Protein AF-A0A559NS79-F1 (afdb_monomer)

Solvent-accessible surface area (backbone atoms only — not comparable to full-atom values): 18766 Å² total; per-residue (Å²): 142,82,84,81,79,81,80,73,68,62,67,61,55,53,51,52,50,50,51,51,54,50,52,55,50,49,52,53,51,52,54,52,61,68,59,50,46,48,33,36,53,72,51,56,28,37,70,90,69,47,75,60,54,81,81,40,84,66,56,35,49,54,42,34,44,34,32,52,97,55,30,32,19,45,18,70,45,93,85,41,75,44,56,77,35,55,37,51,79,55,96,71,29,42,32,50,66,91,46,46,23,49,58,49,75,57,91,77,28,45,36,40,30,44,75,96,55,64,47,32,40,33,21,24,41,56,67,59,46,33,62,82,59,65,45,71,77,80,51,69,50,77,56,94,94,44,68,38,29,52,57,39,91,71,53,60,60,45,65,66,57,102,48,52,68,70,57,42,51,53,69,68,32,83,59,35,69,67,50,44,77,35,88,41,48,37,32,33,34,30,34,39,30,44,84,38,46,72,42,75,73,43,66,84,36,62,71,45,76,68,56,46,51,43,49,52,49,51,58,58,74,42,29,91,30,46,44,38,86,76,71,47,31,31,41,47,76,49,77,46,79,28,74,57,87,79,63,60,66,72,44,67,53,50,41,52,24,51,51,24,43,53,54,13,51,55,28,45,75,72,67,38,31,68,62,15,39,60,26,36,53,56,14,58,79,44,59,57,89,90,38,69,67,48,54,59,50,47,46,59,48,26,47,54,38,16,40,25,25,49,77,70,71,37,48,68,61,13,41,55,32,34,55,73,80,37,45,76,84,34,50,72,32,15,51,56,42,72,74,68,54,119

Foldseek 3Di:
DDDDDPPDPPPVVVVVVVVVVVVVVVVQVVVLVVLAAKKKFPAKAFLVRHHDALLPPRLQFTWMWHDDPQWIAIDRDLLASHDIFGWGQDPCWIDTHPWIWNWDDDPQWIWTDTPPDRMITTIHGLVVVCVVLVQPDWDWDDDPHFIEIECGSLQHKYFADNDRPLVLLCVQQPCNVVLLQPAAKWKWKWKQALVLATHDTGTPGDSDPVSSVSSVVSVRVRSVRIDRPPSGTYMDMDIDGSDDPPPQVPDVLSVLLVVLLVQLVVCLVVVVLVSSLVSLVSSVVSQDPVDVVSVVSLQVSLSSNLSSCVVVVNLVSSLVSLVPNHDCRRSSRNSSCVVRVD

Nearest PDB structures (foldseek):
  6sly-assembly1_A  TM=5.933E-01  e=2.007E-01  Helicobacter pylori
  5dbk-assembly1_B  TM=6.137E-01  e=9.964E-01  Bacillus thuringiensis Bt407
  6t46-assembly2_G  TM=5.563E-01  e=8.489E-01  Bacillus subtilis subsp. natto

pLDDT: mean 86.67, std 13.53, range [35.94, 98.69]

Sequence (342 aa):
MTKYSIALNSTNLNQKLFIVIFLVSISNLYCKNSLEGKWFCHKVIYQDGKDLEVNHPLFASFLSYEFTSGKAYISINYEEKGVSSKYTVLNSELHIGIRKFSFSFDNKFLVLKEHGDELSYYFLRKSDFLIENNLYQETYFIKENDTIFHRSFSLNPEFYYETSFSNYLRKSIYSYSKTSAQRHQLKGSFVLTRNNEILDIMVEQGINKSFDKSFRKVVQDSEKYWKNSTGKNILIVQKFNFFEQGKYFIKKENWDFYHHVKKADDYYKTLDFISAIDFYEQALDTAISENEFTHIMLRDMSRNLGISYLATGKIEKACESFRIVGDEHDFNFRNFLLKFCK

Structure (mmCIF, N/CA/C/O backbone):
data_AF-A0A559NS79-F1
#
_entry.id   AF-A0A559NS79-F1
#
loop_
_atom_site.group_PDB
_atom_site.id
_atom_site.type_symbol
_atom_site.label_atom_id
_atom_site.label_alt_id
_atom_site.label_comp_id
_atom_site.label_asym_id
_atom_site.label_entity_id
_atom_site.label_seq_id
_atom_site.pdbx_PDB_ins_code
_atom_site.Cartn_x
_atom_site.Cartn_y
_atom_site.Cartn_z
_atom_site.occupancy
_atom_site.B_iso_or_equiv
_atom_site.auth_seq_id
_atom_site.auth_comp_id
_atom_site.auth_asym_id
_atom_site.auth_atom_id
_atom_site.pdbx_PDB_model_num
ATOM 1 N N . MET A 1 1 ? -81.468 6.588 -13.300 1.00 39.53 1 MET A N 1
ATOM 2 C CA . MET A 1 1 ? -80.129 7.209 -13.225 1.00 39.53 1 MET A CA 1
ATOM 3 C C . MET A 1 1 ? -79.540 6.796 -11.881 1.00 39.53 1 MET A C 1
ATOM 5 O O . MET A 1 1 ? -79.854 7.408 -10.871 1.00 39.53 1 MET A O 1
ATOM 9 N N . THR A 1 2 ? -78.820 5.674 -11.839 1.00 35.94 2 THR A N 1
ATOM 10 C CA . THR A 1 2 ? -78.431 5.006 -10.583 1.00 35.94 2 THR A CA 1
ATOM 11 C C . THR A 1 2 ? -76.908 5.011 -10.492 1.00 35.94 2 THR A C 1
ATOM 13 O O . THR A 1 2 ? -76.242 4.358 -11.291 1.00 35.94 2 THR A O 1
ATOM 16 N N . LYS A 1 3 ? -76.351 5.802 -9.567 1.00 39.19 3 LYS A N 1
ATOM 17 C CA . LYS A 1 3 ? -74.914 5.825 -9.264 1.00 39.19 3 LYS A CA 1
ATOM 18 C C . LYS A 1 3 ? -74.606 4.708 -8.266 1.00 39.19 3 LYS A C 1
ATOM 20 O O . LYS A 1 3 ? -75.015 4.797 -7.115 1.00 39.19 3 LYS A O 1
ATOM 25 N N . TYR A 1 4 ? -73.856 3.698 -8.695 1.00 38.69 4 TYR A N 1
ATOM 26 C CA . TYR A 1 4 ? -73.140 2.803 -7.788 1.00 38.69 4 TYR A CA 1
ATOM 27 C C . TYR A 1 4 ? -71.777 3.428 -7.480 1.00 38.69 4 TYR A C 1
ATOM 29 O O . TYR A 1 4 ? -70.909 3.487 -8.349 1.00 38.69 4 TYR A O 1
ATOM 37 N N . SER A 1 5 ? -71.584 3.926 -6.256 1.00 41.66 5 SER A N 1
ATOM 38 C CA . SER A 1 5 ? -70.250 4.251 -5.750 1.00 41.66 5 SER A CA 1
ATOM 39 C C . SER A 1 5 ? -69.623 2.978 -5.190 1.00 41.66 5 SER A C 1
ATOM 41 O O . SER A 1 5 ? -70.056 2.465 -4.159 1.00 41.66 5 SER A O 1
ATOM 43 N N . ILE A 1 6 ? -68.603 2.469 -5.874 1.00 44.78 6 ILE A N 1
ATOM 44 C CA . ILE A 1 6 ? -67.751 1.401 -5.359 1.00 44.78 6 ILE A CA 1
ATOM 45 C C . ILE A 1 6 ? -66.860 2.029 -4.285 1.00 44.78 6 ILE A C 1
ATOM 47 O O . ILE A 1 6 ? -65.942 2.789 -4.591 1.00 44.78 6 ILE A O 1
ATOM 51 N N . ALA A 1 7 ? -67.147 1.732 -3.020 1.00 44.66 7 ALA A N 1
ATOM 52 C CA . ALA A 1 7 ? -66.223 1.994 -1.928 1.00 44.66 7 ALA A CA 1
ATOM 53 C C . ALA A 1 7 ? -65.042 1.021 -2.069 1.00 44.66 7 ALA A C 1
ATOM 55 O O . ALA A 1 7 ? -65.118 -0.144 -1.685 1.00 44.66 7 ALA A O 1
ATOM 56 N N . LEU A 1 8 ? -63.955 1.486 -2.685 1.00 45.50 8 LEU A N 1
ATOM 57 C CA . LEU A 1 8 ? -62.676 0.786 -2.661 1.00 45.50 8 LEU A CA 1
ATOM 58 C C . LEU A 1 8 ? -62.172 0.760 -1.213 1.00 45.50 8 LEU A C 1
ATOM 60 O O . LEU A 1 8 ? -61.937 1.809 -0.615 1.00 45.50 8 LEU A O 1
ATOM 64 N N . ASN A 1 9 ? -62.019 -0.447 -0.662 1.00 50.41 9 ASN A N 1
ATOM 65 C CA . ASN A 1 9 ? -61.436 -0.719 0.654 1.00 50.41 9 ASN A CA 1
ATOM 66 C C . ASN A 1 9 ? -60.018 -0.121 0.758 1.00 50.41 9 ASN A C 1
ATOM 68 O O . ASN A 1 9 ? -59.022 -0.773 0.437 1.00 50.41 9 ASN A O 1
ATOM 72 N N . SER A 1 10 ? -59.926 1.124 1.227 1.00 52.53 10 SER A N 1
ATOM 73 C CA . SER A 1 10 ? -58.680 1.884 1.400 1.00 52.53 10 SER A CA 1
ATOM 74 C C . SER A 1 10 ? -57.708 1.241 2.400 1.00 52.53 10 SER A C 1
ATOM 76 O O . SER A 1 10 ? -56.498 1.449 2.325 1.00 52.53 10 SER A O 1
ATOM 78 N N . THR A 1 11 ? -58.209 0.393 3.298 1.00 54.66 11 THR A N 1
ATOM 79 C CA . THR A 1 11 ? -57.431 -0.331 4.312 1.00 54.66 11 THR A CA 1
ATOM 80 C C . THR A 1 11 ? -56.491 -1.384 3.719 1.00 54.66 11 THR A C 1
ATOM 82 O O . THR A 1 11 ? -55.356 -1.509 4.174 1.00 54.66 11 THR A O 1
ATOM 85 N N . ASN A 1 12 ? -56.906 -2.096 2.666 1.00 58.16 12 ASN A N 1
ATOM 86 C CA . ASN A 1 12 ? -56.108 -3.168 2.055 1.00 58.16 12 ASN A CA 1
ATOM 87 C C . ASN A 1 12 ? -54.954 -2.604 1.198 1.00 58.16 12 ASN A C 1
ATOM 89 O O . ASN A 1 12 ? -53.851 -3.149 1.182 1.00 58.16 12 ASN A O 1
ATOM 93 N N . LEU A 1 13 ? -55.181 -1.461 0.537 1.00 54.03 13 LEU A N 1
ATOM 94 C CA . LEU A 1 13 ? -54.154 -0.761 -0.241 1.00 54.03 13 LEU A CA 1
ATOM 95 C C . LEU A 1 13 ? -53.071 -0.160 0.669 1.00 54.03 13 LEU A C 1
ATOM 97 O O . LEU A 1 13 ? -51.886 -0.314 0.388 1.00 54.03 13 LEU A O 1
ATOM 101 N N . ASN A 1 14 ? -53.470 0.441 1.796 1.00 64.94 14 ASN A N 1
ATOM 102 C CA . ASN A 1 14 ? -52.538 0.990 2.783 1.00 64.94 14 ASN A CA 1
ATOM 103 C C . ASN A 1 14 ? -51.705 -0.104 3.470 1.00 64.94 14 ASN A C 1
ATOM 105 O O . ASN A 1 14 ? -50.509 0.084 3.663 1.00 64.94 14 ASN A O 1
ATOM 109 N N . GLN A 1 15 ? -52.291 -1.270 3.771 1.00 65.31 15 GLN A N 1
ATOM 110 C CA . GLN A 1 15 ? -51.548 -2.419 4.307 1.00 65.31 15 GLN A CA 1
ATOM 111 C C . GLN A 1 15 ? -50.545 -2.989 3.296 1.00 65.31 15 GLN A C 1
ATOM 113 O O . GLN A 1 15 ? -49.390 -3.217 3.648 1.00 65.31 15 GLN A O 1
ATOM 118 N N . LYS A 1 16 ? -50.943 -3.168 2.028 1.00 69.06 16 LYS A N 1
ATOM 119 C CA . LYS A 1 16 ? -50.030 -3.620 0.964 1.00 69.06 16 LYS A CA 1
ATOM 120 C C . LYS A 1 16 ? -48.893 -2.627 0.723 1.00 69.06 16 LYS A C 1
ATOM 122 O O . LYS A 1 16 ? -47.747 -3.048 0.602 1.00 69.06 16 LYS A O 1
ATOM 127 N N . LEU A 1 17 ? -49.185 -1.326 0.710 1.00 70.69 17 LEU A N 1
ATOM 128 C CA . LEU A 1 17 ? -48.175 -0.276 0.567 1.00 70.69 17 LEU A CA 1
ATOM 129 C C . LEU A 1 17 ? -47.193 -0.274 1.748 1.00 70.69 17 LEU A C 1
ATOM 131 O O . LEU A 1 17 ? -45.987 -0.180 1.539 1.00 70.69 17 LEU A O 1
ATOM 135 N N . PHE A 1 18 ? -47.689 -0.450 2.974 1.00 72.50 18 PHE A N 1
ATOM 136 C CA . PHE A 1 18 ? -46.849 -0.541 4.167 1.00 72.50 18 PHE A CA 1
ATOM 137 C C . PHE A 1 18 ? -45.936 -1.774 4.139 1.00 72.50 18 PHE A C 1
ATOM 139 O O . PHE A 1 18 ? -44.756 -1.665 4.455 1.00 72.50 18 PHE A O 1
ATOM 146 N N . ILE A 1 19 ? -46.447 -2.928 3.691 1.00 72.88 19 ILE A N 1
ATOM 147 C CA . ILE A 1 19 ? -45.651 -4.153 3.510 1.00 72.88 19 ILE A CA 1
ATOM 148 C C . ILE A 1 19 ? -44.554 -3.939 2.459 1.00 72.88 19 ILE A C 1
ATOM 150 O O . ILE A 1 19 ? -43.413 -4.326 2.691 1.00 72.88 19 ILE A O 1
ATOM 154 N N . VAL A 1 20 ? -44.856 -3.284 1.334 1.00 70.38 20 VAL A N 1
ATOM 155 C CA . VAL A 1 20 ? -43.855 -2.981 0.295 1.00 70.38 20 VAL A CA 1
ATOM 156 C C . VAL A 1 20 ? -42.781 -2.029 0.823 1.00 70.38 20 VAL A C 1
ATOM 158 O O . VAL A 1 20 ? -41.596 -2.308 0.660 1.00 70.38 20 VAL A O 1
ATOM 161 N N . ILE A 1 21 ? -43.166 -0.948 1.509 1.00 70.75 21 ILE A N 1
ATOM 162 C CA . ILE A 1 21 ? -42.214 -0.006 2.119 1.00 70.75 21 ILE A CA 1
ATOM 163 C C . ILE A 1 21 ? -41.338 -0.721 3.157 1.00 70.75 21 ILE A C 1
ATOM 165 O O . ILE A 1 21 ? -40.120 -0.530 3.179 1.00 70.75 21 ILE A O 1
ATOM 169 N N . PHE A 1 22 ? -41.930 -1.583 3.985 1.00 70.94 22 PHE A N 1
ATOM 170 C CA . PHE A 1 22 ? -41.217 -2.365 4.992 1.00 70.94 22 PHE A CA 1
ATOM 171 C C . PHE A 1 22 ? -40.225 -3.358 4.364 1.00 70.94 22 PHE A C 1
ATOM 173 O O . PHE A 1 22 ? -39.066 -3.400 4.772 1.00 70.94 22 PHE A O 1
ATOM 180 N N . LEU A 1 23 ? -40.626 -4.089 3.317 1.00 69.38 23 LEU A N 1
ATOM 181 C CA . LEU A 1 23 ? -39.752 -5.019 2.592 1.00 69.38 23 LEU A CA 1
ATOM 182 C C . LEU A 1 23 ? -38.587 -4.300 1.894 1.00 69.38 23 LEU A C 1
ATOM 184 O O . LEU A 1 23 ? -37.450 -4.759 1.987 1.00 69.38 23 LEU A O 1
ATOM 188 N N . VAL A 1 24 ? -38.840 -3.145 1.267 1.00 63.62 24 VAL A N 1
ATOM 189 C CA . VAL A 1 24 ? -37.793 -2.290 0.675 1.00 63.62 24 VAL A CA 1
ATOM 190 C C . VAL A 1 24 ? -36.852 -1.724 1.747 1.00 63.62 24 VAL A C 1
ATOM 192 O O . VAL A 1 24 ? -35.654 -1.569 1.513 1.00 63.62 24 VAL A O 1
ATOM 195 N N . SER A 1 25 ? -37.356 -1.432 2.947 1.00 59.25 25 SER A N 1
ATOM 196 C CA . SER A 1 25 ? -36.515 -0.955 4.054 1.00 59.25 25 SER A CA 1
ATOM 197 C C . SER A 1 25 ? -35.600 -2.064 4.583 1.00 59.25 25 SER A C 1
ATOM 199 O O . SER A 1 25 ? -34.417 -1.823 4.829 1.00 59.25 25 SER A O 1
ATOM 201 N N . ILE A 1 26 ? -36.117 -3.292 4.706 1.00 61.53 26 ILE A N 1
ATOM 202 C CA . ILE A 1 26 ? -35.340 -4.455 5.153 1.00 61.53 26 ILE A CA 1
ATOM 203 C C . ILE A 1 26 ? -34.272 -4.833 4.127 1.00 61.53 26 ILE A C 1
ATOM 205 O O . ILE A 1 26 ? -33.137 -5.104 4.516 1.00 61.53 26 ILE A O 1
ATOM 209 N N . SER A 1 27 ? -34.595 -4.831 2.830 1.00 61.22 27 SER A N 1
ATOM 210 C CA . SER A 1 27 ? -33.627 -5.193 1.788 1.00 61.22 27 SER A CA 1
ATOM 211 C C . SER A 1 27 ? -32.457 -4.208 1.731 1.00 61.22 27 SER A C 1
ATOM 213 O O . SER A 1 27 ? -31.303 -4.630 1.656 1.00 61.22 27 SER A O 1
ATOM 215 N N . ASN A 1 28 ? -32.731 -2.906 1.861 1.00 59.88 28 ASN A N 1
ATOM 216 C CA . ASN A 1 28 ? -31.691 -1.880 1.937 1.00 59.88 28 ASN A CA 1
ATOM 217 C C . ASN A 1 28 ? -30.826 -2.026 3.198 1.00 59.88 28 ASN A C 1
ATOM 219 O O . ASN A 1 28 ? -29.604 -1.893 3.121 1.00 59.88 28 ASN A O 1
ATOM 223 N N . LEU A 1 29 ? -31.434 -2.337 4.349 1.00 58.84 29 LEU A N 1
ATOM 224 C CA . LEU A 1 29 ? -30.697 -2.558 5.594 1.00 58.84 29 LEU A CA 1
ATOM 225 C C . LEU A 1 29 ? -29.809 -3.808 5.514 1.00 58.84 29 LEU A C 1
ATOM 227 O O . LEU A 1 29 ? -28.644 -3.756 5.897 1.00 58.84 29 LEU A O 1
ATOM 231 N N . TYR A 1 30 ? -30.328 -4.910 4.968 1.00 64.81 30 TYR A N 1
ATOM 232 C CA . TYR A 1 30 ? -29.573 -6.145 4.759 1.00 64.81 30 TYR A CA 1
ATOM 233 C C . TYR A 1 30 ? -28.390 -5.932 3.809 1.00 64.81 30 TYR A C 1
ATOM 235 O O . TYR A 1 30 ? -27.264 -6.326 4.109 1.00 64.81 30 TYR A O 1
ATOM 243 N N . CYS A 1 31 ? -28.623 -5.242 2.692 1.00 60.38 31 CYS A N 1
ATOM 244 C CA . CYS A 1 31 ? -27.587 -4.946 1.714 1.00 60.38 31 CYS A CA 1
ATOM 245 C C . CYS A 1 31 ? -26.482 -4.053 2.305 1.00 60.38 31 CYS A C 1
ATOM 247 O O . CYS A 1 31 ? -25.296 -4.357 2.176 1.00 60.38 31 CYS A O 1
ATOM 249 N N . LYS A 1 32 ? -26.854 -3.015 3.063 1.00 63.25 32 LYS A N 1
ATOM 250 C CA . LYS A 1 32 ? -25.886 -2.186 3.789 1.00 63.25 32 LYS A CA 1
ATOM 251 C C . LYS A 1 32 ? -25.085 -3.005 4.804 1.00 63.25 32 LYS A C 1
ATOM 253 O O . LYS A 1 32 ? -23.862 -2.936 4.799 1.00 63.25 32 LYS A O 1
ATOM 258 N N . ASN A 1 33 ? -25.751 -3.836 5.606 1.00 71.88 33 ASN A N 1
ATOM 259 C CA . ASN A 1 33 ? -25.090 -4.698 6.588 1.00 71.88 33 ASN A CA 1
ATOM 260 C C . ASN A 1 33 ? -24.129 -5.706 5.937 1.00 71.88 33 ASN A C 1
ATOM 262 O O . ASN A 1 33 ? -23.110 -6.045 6.529 1.00 71.88 33 ASN A O 1
ATOM 266 N N . SER A 1 34 ? -24.415 -6.160 4.713 1.00 83.31 34 SER A N 1
ATOM 267 C CA . SER A 1 34 ? -23.530 -7.078 3.987 1.00 83.31 34 SER A CA 1
ATOM 268 C C . SER A 1 34 ? -22.218 -6.423 3.531 1.00 83.31 34 SER A C 1
ATOM 270 O O . SER A 1 34 ? -21.181 -7.087 3.539 1.00 83.31 34 SER A O 1
ATOM 272 N N . LEU A 1 35 ? -22.237 -5.123 3.207 1.00 91.06 35 LEU A N 1
ATOM 273 C CA . LEU A 1 35 ? -21.052 -4.348 2.820 1.00 91.06 35 LEU A CA 1
ATOM 274 C C . LEU A 1 35 ? -20.180 -3.941 4.010 1.00 91.06 35 LEU A C 1
ATOM 276 O O . LEU A 1 35 ? -18.987 -3.717 3.823 1.00 91.06 35 LEU A O 1
ATOM 280 N N . GLU A 1 36 ? -20.740 -3.835 5.215 1.00 92.50 36 GLU A N 1
ATOM 281 C CA . GLU A 1 36 ? -20.001 -3.384 6.399 1.00 92.50 36 GLU A CA 1
ATOM 282 C C . GLU A 1 36 ? -18.737 -4.231 6.658 1.00 92.50 36 GLU A C 1
ATOM 284 O O . GLU A 1 36 ? -18.701 -5.461 6.487 1.00 92.50 36 GLU A O 1
ATOM 289 N N . GLY A 1 37 ? -17.679 -3.539 7.082 1.00 92.81 37 GLY A N 1
ATOM 290 C CA . GLY A 1 37 ? -16.361 -4.109 7.340 1.00 92.81 37 GLY A CA 1
ATOM 291 C C . GLY A 1 37 ? -15.314 -3.763 6.280 1.00 92.81 37 GLY A C 1
ATOM 292 O O . GLY A 1 37 ? -15.512 -2.903 5.420 1.00 92.81 37 GLY A O 1
ATOM 293 N N . LYS A 1 38 ? -14.153 -4.421 6.393 1.00 93.31 38 LYS A N 1
ATOM 294 C CA . LYS A 1 38 ? -12.959 -4.143 5.587 1.00 93.31 38 LYS A CA 1
ATOM 295 C C . LYS A 1 38 ? -12.752 -5.183 4.489 1.00 93.31 38 LYS A C 1
ATOM 297 O O . LYS A 1 38 ? -12.709 -6.386 4.762 1.00 93.31 38 LYS A O 1
ATOM 302 N N . TRP A 1 39 ? -12.563 -4.677 3.279 1.00 96.06 39 TRP A N 1
ATOM 303 C CA . TRP A 1 39 ? -12.457 -5.396 2.020 1.00 96.06 39 TRP A CA 1
ATOM 304 C C . TRP A 1 39 ? -11.140 -5.053 1.333 1.00 96.06 39 TRP A C 1
ATOM 306 O O . TRP A 1 39 ? -10.813 -3.879 1.161 1.00 96.06 39 TRP A O 1
ATOM 316 N N . PHE A 1 40 ? -10.389 -6.067 0.923 1.00 94.94 40 PHE A N 1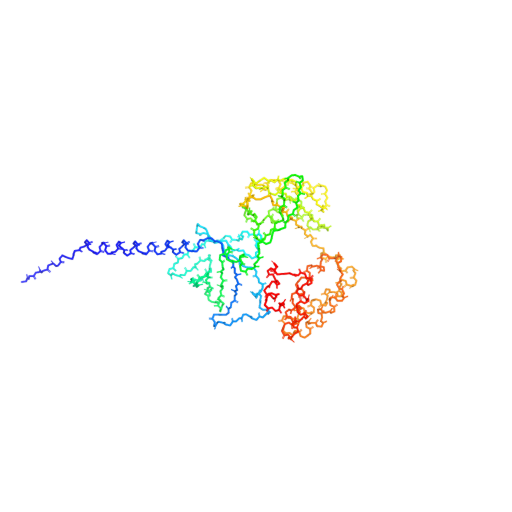
ATOM 317 C CA . PHE A 1 40 ? -9.093 -5.928 0.265 1.00 94.94 40 PHE A CA 1
ATOM 318 C C . PHE A 1 40 ? -9.183 -6.444 -1.160 1.00 94.94 40 PHE A C 1
ATOM 320 O O . PHE A 1 40 ? -9.703 -7.537 -1.391 1.00 94.94 40 PHE A O 1
ATOM 327 N N . CYS A 1 41 ? -8.701 -5.644 -2.109 1.00 95.31 41 CYS A N 1
ATOM 328 C CA . CYS A 1 41 ? -8.690 -6.006 -3.514 1.00 95.31 41 CYS A CA 1
ATOM 329 C C . CYS A 1 41 ? -7.789 -7.227 -3.691 1.00 95.31 41 CYS A C 1
ATOM 331 O O . CYS A 1 41 ? -6.595 -7.182 -3.409 1.00 95.31 41 CYS A O 1
ATOM 333 N N . HIS A 1 42 ? -8.393 -8.326 -4.118 1.00 93.06 42 HIS A N 1
ATOM 334 C CA . HIS A 1 42 ? -7.718 -9.583 -4.389 1.00 93.06 42 HIS A CA 1
ATOM 335 C C . HIS A 1 42 ? -7.207 -9.633 -5.824 1.00 93.06 42 HIS A C 1
ATOM 337 O O . HIS A 1 42 ? -6.070 -10.030 -6.058 1.00 93.06 42 HIS A O 1
ATOM 343 N N . LYS A 1 43 ? -8.035 -9.202 -6.780 1.00 92.12 43 LYS A N 1
ATOM 344 C CA . LYS A 1 43 ? -7.659 -9.107 -8.190 1.00 92.12 43 LYS A CA 1
ATOM 345 C C . LYS A 1 43 ? -8.521 -8.097 -8.935 1.00 92.12 43 LYS A C 1
ATOM 347 O O . LYS A 1 43 ? -9.652 -7.813 -8.534 1.00 92.12 43 LYS A O 1
ATOM 352 N N . VAL A 1 44 ? -7.990 -7.630 -10.055 1.00 95.25 44 VAL A N 1
ATOM 353 C CA . VAL A 1 44 ? -8.688 -6.805 -11.038 1.00 95.25 44 VAL A CA 1
ATOM 354 C C . VAL A 1 44 ? -8.603 -7.524 -12.380 1.00 95.25 44 VAL A C 1
ATOM 356 O O . VAL A 1 44 ? -7.548 -8.058 -12.717 1.00 95.25 44 VAL A O 1
ATOM 359 N N . ILE A 1 45 ? -9.716 -7.585 -13.104 1.00 95.69 45 ILE A N 1
ATOM 360 C CA . ILE A 1 45 ? -9.812 -8.186 -14.443 1.00 95.69 45 ILE A CA 1
ATOM 361 C C . ILE A 1 45 ? -10.685 -7.303 -15.333 1.00 95.69 45 ILE A C 1
ATOM 363 O O . ILE A 1 45 ? -11.472 -6.501 -14.821 1.00 95.69 45 ILE A O 1
ATOM 367 N N . TYR A 1 46 ? -10.604 -7.484 -16.645 1.00 96.44 46 TYR A N 1
ATOM 368 C CA . TYR A 1 46 ? -11.559 -6.894 -17.574 1.00 96.44 46 TYR A CA 1
ATOM 369 C C . TYR A 1 46 ? -12.955 -7.503 -17.386 1.00 96.44 46 TYR A C 1
ATOM 371 O O . TYR A 1 46 ? -13.120 -8.657 -16.982 1.00 96.44 46 TYR A O 1
ATOM 379 N N . GLN A 1 47 ? -13.995 -6.720 -17.668 1.00 93.62 47 GLN A N 1
ATOM 380 C CA . GLN A 1 47 ? -15.395 -7.137 -17.552 1.00 93.62 47 GLN A CA 1
ATOM 381 C C . GLN A 1 47 ? -15.774 -8.256 -18.531 1.00 93.62 47 GLN A C 1
ATOM 383 O O . GLN A 1 47 ? -16.740 -8.973 -18.268 1.00 93.62 47 GLN A O 1
ATOM 388 N N . ASP A 1 48 ? -15.006 -8.438 -19.607 1.00 93.25 48 ASP A N 1
ATOM 389 C CA . ASP A 1 48 ? -15.124 -9.576 -20.525 1.00 93.25 48 ASP A CA 1
ATOM 390 C C . ASP A 1 48 ? -14.501 -10.875 -19.970 1.00 93.25 48 ASP A C 1
ATOM 392 O O . ASP A 1 48 ? -14.594 -11.928 -20.598 1.00 93.25 48 ASP A O 1
ATOM 396 N N . GLY A 1 49 ? -13.898 -10.813 -18.779 1.00 92.75 49 GLY A N 1
ATOM 397 C CA . GLY A 1 49 ? -13.280 -11.937 -18.087 1.00 92.75 49 GLY A CA 1
ATOM 398 C C . GLY A 1 49 ? -11.786 -12.108 -18.357 1.00 92.75 49 GLY A C 1
ATOM 399 O O . GLY A 1 49 ? -11.189 -13.014 -17.773 1.00 92.75 49 GLY A O 1
ATOM 400 N N . LYS A 1 50 ? -11.163 -11.272 -19.200 1.00 95.56 50 LYS A N 1
ATOM 401 C CA . LYS A 1 50 ? -9.717 -11.340 -19.445 1.00 95.56 50 LYS A CA 1
ATOM 402 C C . LYS A 1 50 ? -8.917 -10.819 -18.253 1.00 95.56 50 LYS A C 1
ATOM 404 O O . LYS A 1 50 ? -9.274 -9.823 -17.623 1.00 95.56 50 LYS A O 1
ATOM 409 N N . ASP A 1 51 ? -7.801 -11.483 -17.974 1.00 94.19 51 ASP A N 1
ATOM 410 C CA . ASP A 1 51 ? -6.799 -10.988 -17.032 1.00 94.19 51 ASP A CA 1
ATOM 411 C C . ASP A 1 51 ? -6.186 -9.673 -17.537 1.00 94.19 51 ASP A C 1
ATOM 413 O O . ASP A 1 51 ? -6.062 -9.458 -18.742 1.00 94.19 51 ASP A O 1
ATOM 417 N N . LEU A 1 52 ? -5.755 -8.826 -16.600 1.00 94.62 52 LEU A N 1
ATOM 418 C CA . LEU A 1 52 ? -4.926 -7.665 -16.915 1.00 94.62 52 LEU A CA 1
ATOM 419 C C . LEU A 1 52 ? -3.575 -8.089 -17.496 1.00 94.62 52 LEU A C 1
ATOM 421 O O . LEU A 1 52 ? -2.984 -9.092 -17.072 1.00 94.62 52 LEU A O 1
ATOM 425 N N . GLU A 1 53 ? -3.040 -7.268 -18.394 1.00 94.19 53 GLU A N 1
ATOM 426 C CA . GLU A 1 53 ? -1.660 -7.386 -18.840 1.00 94.19 53 GLU A CA 1
ATOM 427 C C . GLU A 1 53 ? -0.697 -7.196 -17.659 1.00 94.19 53 GLU A C 1
ATOM 429 O O . GLU A 1 53 ? -0.958 -6.445 -16.716 1.00 94.19 53 GLU A O 1
ATOM 434 N N . VAL A 1 54 ? 0.461 -7.861 -17.709 1.00 93.50 54 VAL A N 1
ATOM 435 C CA . VAL A 1 54 ? 1.460 -7.826 -16.622 1.00 93.50 54 VAL A CA 1
ATOM 436 C C . VAL A 1 54 ? 2.009 -6.423 -16.348 1.00 93.50 54 VAL A C 1
ATOM 438 O O . VAL A 1 54 ? 2.422 -6.125 -15.233 1.00 93.50 54 VAL A O 1
ATOM 441 N N . ASN A 1 55 ? 1.997 -5.545 -17.346 1.00 93.25 55 ASN A N 1
ATOM 442 C CA . ASN A 1 55 ? 2.427 -4.155 -17.233 1.00 93.25 55 ASN A CA 1
ATOM 443 C C . ASN A 1 55 ? 1.287 -3.196 -16.850 1.00 93.25 55 ASN A C 1
ATOM 445 O O . ASN A 1 55 ? 1.530 -1.994 -16.721 1.00 93.25 55 ASN A O 1
ATOM 449 N N . HIS A 1 56 ? 0.060 -3.693 -16.661 1.00 93.81 56 HIS A N 1
ATOM 450 C CA . HIS A 1 56 ? -1.060 -2.863 -16.242 1.00 93.81 56 HIS A CA 1
ATOM 451 C C . HIS A 1 56 ? -0.820 -2.331 -14.811 1.00 93.81 56 HIS A C 1
ATOM 453 O O . HIS A 1 56 ? -0.513 -3.120 -13.912 1.00 93.81 56 HIS A O 1
ATOM 459 N N . PRO A 1 57 ? -1.014 -1.026 -14.525 1.00 89.62 57 PRO A N 1
ATOM 460 C CA . PRO A 1 57 ? -0.717 -0.442 -13.206 1.00 89.62 57 PRO A CA 1
ATOM 461 C C . PRO A 1 57 ? -1.479 -1.067 -12.027 1.00 89.62 57 PRO A C 1
ATOM 463 O O . PRO A 1 57 ? -1.056 -0.960 -10.879 1.00 89.62 57 PRO A O 1
ATOM 466 N N . LEU A 1 58 ? -2.618 -1.708 -12.302 1.00 92.00 58 LEU A N 1
ATOM 467 C CA . LEU A 1 58 ? -3.443 -2.398 -11.302 1.00 92.00 58 LEU A CA 1
ATOM 468 C C . LEU A 1 58 ? -3.124 -3.893 -11.143 1.00 92.00 58 LEU A C 1
ATOM 470 O O . LEU A 1 58 ? -3.768 -4.557 -10.336 1.00 92.00 58 LEU A O 1
ATOM 474 N N . PHE A 1 59 ? -2.152 -4.434 -11.887 1.00 93.19 59 PHE A N 1
ATOM 475 C CA . PHE A 1 59 ? -1.797 -5.852 -11.802 1.00 93.19 59 PHE A CA 1
ATOM 476 C C . PHE A 1 59 ? -1.259 -6.226 -10.409 1.00 93.19 59 PHE A C 1
ATOM 478 O O . PHE A 1 59 ? -1.631 -7.257 -9.846 1.00 93.19 59 PHE A O 1
ATOM 485 N N . ALA A 1 60 ? -0.411 -5.370 -9.834 1.00 90.06 60 ALA A N 1
ATOM 486 C CA . ALA A 1 60 ? 0.182 -5.534 -8.508 1.00 90.06 60 ALA A CA 1
ATOM 487 C C . ALA A 1 60 ? 0.096 -4.212 -7.732 1.00 90.06 60 ALA A C 1
ATOM 489 O O . ALA A 1 60 ? 1.075 -3.480 -7.599 1.00 90.06 60 ALA A O 1
ATOM 490 N N . SER A 1 61 ? -1.110 -3.877 -7.272 1.00 88.56 61 SER A N 1
ATOM 491 C CA . SER A 1 61 ? -1.353 -2.701 -6.440 1.00 88.56 61 SER A CA 1
ATOM 492 C C . SER A 1 61 ? -2.232 -3.043 -5.243 1.00 88.56 61 SER A C 1
ATOM 494 O O . SER A 1 61 ? -3.042 -3.973 -5.265 1.00 88.56 61 SER A O 1
ATOM 496 N N . PHE A 1 62 ? -2.061 -2.281 -4.165 1.00 91.88 62 PHE A N 1
ATOM 497 C CA . PHE A 1 62 ? -2.918 -2.387 -2.998 1.00 91.88 62 PHE A CA 1
ATOM 498 C C . PHE A 1 62 ? -4.121 -1.450 -3.132 1.00 91.88 62 PHE A C 1
ATOM 500 O O . PHE A 1 62 ? -3.970 -0.251 -3.362 1.00 91.88 62 PHE A O 1
ATOM 507 N N . LEU A 1 63 ? -5.318 -1.986 -2.906 1.00 94.44 63 LEU A N 1
ATOM 508 C CA . LEU A 1 63 ? -6.544 -1.209 -2.764 1.00 94.44 63 LEU A CA 1
ATOM 509 C C . LEU A 1 63 ? -7.425 -1.858 -1.701 1.00 94.44 63 LEU A C 1
ATOM 511 O O . LEU A 1 63 ? -7.618 -3.074 -1.691 1.00 94.44 63 LEU A O 1
ATOM 515 N N . SER A 1 64 ? -8.000 -1.051 -0.818 1.00 95.38 64 SER A N 1
ATOM 516 C CA . SER A 1 64 ? -8.985 -1.521 0.153 1.00 95.38 64 SER A CA 1
ATOM 517 C C . SER A 1 64 ? -10.105 -0.516 0.372 1.00 95.38 64 SER A C 1
ATOM 519 O O . SER A 1 64 ? -9.909 0.696 0.240 1.00 95.38 64 SER A O 1
ATOM 521 N N . TYR A 1 65 ? -11.264 -1.053 0.741 1.00 95.94 65 TYR A N 1
ATOM 522 C CA . TYR A 1 65 ? -12.416 -0.306 1.218 1.00 95.94 65 TYR A CA 1
ATOM 523 C C . TYR A 1 65 ? -12.773 -0.758 2.632 1.00 95.94 65 TYR A C 1
ATOM 525 O O . TYR A 1 65 ? -12.861 -1.952 2.904 1.00 95.94 65 TYR A O 1
ATOM 533 N N . GLU A 1 66 ? -13.032 0.182 3.531 1.00 94.50 66 GLU A N 1
ATOM 534 C CA . GLU A 1 66 ? -13.680 -0.090 4.815 1.00 94.50 66 GLU A CA 1
ATOM 535 C C . GLU A 1 66 ? -15.010 0.654 4.863 1.00 94.50 66 GLU A C 1
ATOM 537 O O . GLU A 1 66 ? -15.037 1.886 4.890 1.00 94.50 66 GLU A O 1
ATOM 542 N N . PHE A 1 67 ? -16.117 -0.086 4.849 1.00 94.62 67 PHE A N 1
ATOM 543 C CA . PHE A 1 67 ? -17.455 0.481 4.965 1.00 94.62 67 PHE A CA 1
ATOM 544 C C . PHE A 1 67 ? -17.875 0.461 6.429 1.00 94.62 67 PHE A C 1
ATOM 546 O O . PHE A 1 67 ? -17.963 -0.605 7.039 1.00 94.62 67 PHE A O 1
ATOM 553 N N . THR A 1 68 ? -18.124 1.642 6.990 1.00 91.44 68 THR A N 1
ATOM 554 C CA . THR A 1 68 ? -18.688 1.776 8.330 1.00 91.44 68 THR A CA 1
ATOM 555 C C . THR A 1 68 ? -19.585 2.994 8.467 1.00 91.44 68 THR A C 1
ATOM 557 O O . THR A 1 68 ? -19.213 4.114 8.108 1.00 91.44 68 THR A O 1
ATOM 560 N N . SER A 1 69 ? -20.785 2.796 9.013 1.00 88.06 69 SER A N 1
ATOM 561 C CA . SER A 1 69 ? -21.689 3.888 9.415 1.00 88.06 69 SER A CA 1
ATOM 562 C C . SER A 1 69 ? -21.992 4.896 8.288 1.00 88.06 69 SER A C 1
ATOM 564 O O . SER A 1 69 ? -22.076 6.102 8.517 1.00 88.06 69 SER A O 1
ATOM 566 N N . GLY A 1 70 ? -22.144 4.419 7.045 1.00 88.50 70 GLY A N 1
ATOM 567 C CA . GLY A 1 70 ? -22.381 5.279 5.869 1.00 88.50 70 GLY A CA 1
ATOM 568 C C . GLY A 1 70 ? -21.143 6.022 5.339 1.00 88.50 70 GLY A C 1
ATOM 569 O O . GLY A 1 70 ? -21.268 6.893 4.476 1.00 88.50 70 GLY A O 1
ATOM 570 N N . LYS A 1 71 ? -19.944 5.694 5.835 1.00 92.88 71 LYS A N 1
ATOM 571 C CA . LYS A 1 71 ? -18.656 6.147 5.296 1.00 92.88 71 LYS A CA 1
ATOM 572 C C . LYS A 1 71 ? -17.867 4.977 4.718 1.00 92.88 71 LYS A C 1
ATOM 574 O O . LYS A 1 71 ? -17.866 3.890 5.282 1.00 92.88 71 LYS A O 1
ATOM 579 N N . ALA A 1 72 ? -17.229 5.214 3.581 1.00 94.94 72 ALA A N 1
ATOM 580 C CA . ALA A 1 72 ? -16.280 4.309 2.959 1.00 94.94 72 ALA A CA 1
ATOM 581 C C . ALA A 1 72 ? -14.892 4.932 3.101 1.00 94.94 72 ALA A C 1
ATOM 583 O O . ALA A 1 72 ? -14.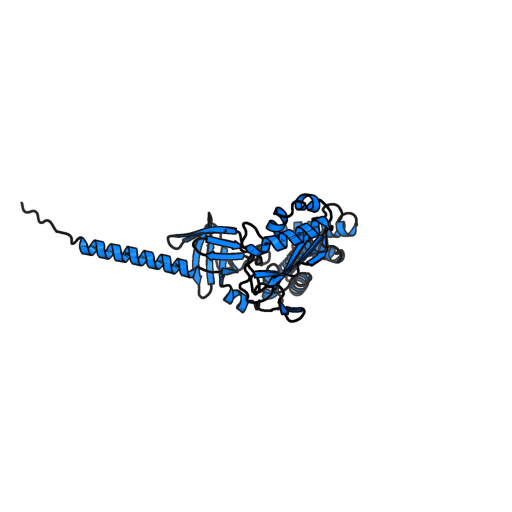683 6.069 2.677 1.00 94.94 72 ALA A O 1
ATOM 584 N N . TYR A 1 73 ? -13.960 4.213 3.711 1.00 93.00 73 TYR A N 1
ATOM 585 C CA . TYR A 1 73 ? -12.559 4.608 3.778 1.00 93.00 73 TYR A CA 1
ATOM 586 C C . TYR A 1 73 ? -11.794 3.881 2.679 1.00 93.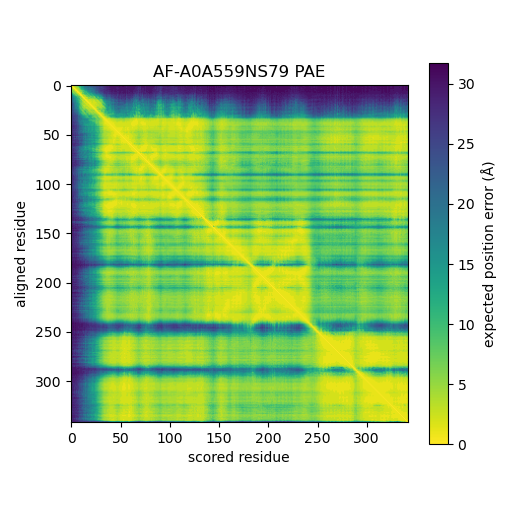00 73 TYR A C 1
ATOM 588 O O . TYR A 1 73 ? -11.844 2.656 2.603 1.00 93.00 73 TYR A O 1
ATOM 596 N N . ILE A 1 74 ? -11.131 4.641 1.811 1.00 93.69 74 ILE A N 1
ATOM 597 C CA . ILE A 1 74 ? -10.453 4.137 0.614 1.00 93.69 74 ILE A CA 1
ATOM 598 C C . ILE A 1 74 ? -8.956 4.244 0.844 1.00 93.69 74 ILE A C 1
ATOM 600 O O . ILE A 1 74 ? -8.447 5.355 1.015 1.00 93.69 74 ILE A O 1
ATOM 604 N N . SER A 1 75 ? -8.248 3.117 0.849 1.00 91.00 75 SER A N 1
ATOM 605 C CA . SER A 1 75 ? -6.805 3.114 1.083 1.00 91.00 75 SER A CA 1
ATOM 606 C C . SER A 1 75 ? -6.034 2.416 -0.026 1.00 91.00 75 SER A C 1
ATOM 608 O O . SER A 1 75 ? -6.364 1.291 -0.400 1.00 91.00 75 SER A O 1
ATOM 610 N N . ILE A 1 76 ? -4.976 3.084 -0.488 1.00 90.62 76 ILE A N 1
ATOM 611 C CA . ILE A 1 76 ? -3.948 2.559 -1.401 1.00 90.62 76 ILE A CA 1
ATOM 612 C C . ILE A 1 76 ? -2.651 2.188 -0.663 1.00 90.62 76 ILE A C 1
ATOM 614 O O . ILE A 1 76 ? -1.669 1.787 -1.277 1.00 90.62 76 ILE A O 1
ATOM 618 N N . ASN A 1 77 ? -2.656 2.296 0.667 1.00 84.88 77 ASN A N 1
ATOM 619 C CA . ASN A 1 77 ? -1.565 1.885 1.539 1.00 84.88 77 ASN A CA 1
ATOM 620 C C . ASN A 1 77 ? -2.145 1.093 2.718 1.00 84.88 77 ASN A C 1
ATOM 622 O O . ASN A 1 77 ? -2.940 1.622 3.495 1.00 84.88 77 ASN A O 1
ATOM 626 N N . TYR A 1 78 ? -1.757 -0.171 2.884 1.00 83.50 78 TYR A N 1
ATOM 627 C CA . TYR A 1 78 ? -2.338 -1.027 3.924 1.00 83.50 78 TYR A CA 1
ATOM 628 C C . TYR A 1 78 ? -2.111 -0.506 5.350 1.00 83.50 78 TYR A C 1
ATOM 630 O O . TYR A 1 78 ? -2.864 -0.855 6.264 1.00 83.50 78 TYR A O 1
ATOM 638 N N . GLU A 1 79 ? -1.085 0.327 5.537 1.00 78.56 79 GLU A N 1
ATOM 639 C CA . GLU A 1 79 ? -0.735 0.943 6.814 1.00 78.56 79 GLU A CA 1
ATOM 640 C C . GLU A 1 79 ? -1.659 2.091 7.213 1.00 78.56 79 GLU A C 1
ATOM 642 O O . GLU A 1 79 ? -1.636 2.534 8.363 1.00 78.56 79 GLU A O 1
ATOM 647 N N . GLU A 1 80 ? -2.469 2.572 6.277 1.00 79.88 80 GLU A N 1
ATOM 648 C CA . GLU A 1 80 ? -3.329 3.729 6.447 1.00 79.88 80 GLU A CA 1
ATOM 649 C C . GLU A 1 80 ? -4.799 3.318 6.438 1.00 79.88 80 GLU A C 1
ATOM 651 O O . GLU A 1 80 ? -5.226 2.425 5.701 1.00 79.88 80 GLU A O 1
ATOM 656 N N . LYS A 1 81 ? -5.608 4.021 7.241 1.00 79.19 81 LYS A N 1
ATOM 657 C CA . LYS A 1 81 ? -7.066 3.855 7.225 1.00 79.19 81 LYS A CA 1
ATOM 658 C C . LYS A 1 81 ? -7.670 4.247 5.873 1.00 79.19 81 LYS A C 1
ATOM 660 O O . LYS A 1 81 ? -8.665 3.664 5.458 1.00 79.19 81 LYS A O 1
ATOM 665 N N . GLY A 1 82 ? -7.048 5.202 5.185 1.00 85.31 82 GLY A N 1
ATOM 666 C CA . GLY A 1 82 ? -7.505 5.711 3.901 1.00 85.31 82 GLY A CA 1
ATOM 667 C C . GLY A 1 82 ? -8.375 6.962 4.007 1.00 85.31 82 GLY A C 1
ATOM 668 O O . GLY A 1 82 ? -8.724 7.433 5.093 1.00 85.31 82 GLY A O 1
ATOM 669 N N . VAL A 1 83 ? -8.717 7.515 2.847 1.00 87.12 83 VAL A N 1
ATOM 670 C CA . VAL A 1 83 ? -9.524 8.732 2.718 1.00 87.12 83 VAL A CA 1
ATOM 671 C C . VAL A 1 83 ? -10.996 8.385 2.900 1.00 87.12 83 VAL A C 1
ATOM 673 O O . VAL A 1 83 ? -11.511 7.481 2.245 1.00 87.12 83 VAL A O 1
ATOM 676 N N . SER A 1 84 ? -11.689 9.111 3.779 1.00 90.69 84 SER A N 1
ATOM 677 C CA . SER A 1 84 ? -13.120 8.901 4.001 1.00 90.69 84 SER A CA 1
ATOM 678 C C . SER A 1 84 ? -13.964 9.580 2.926 1.00 90.69 84 SER A C 1
ATOM 680 O O . SER A 1 84 ? -13.814 10.777 2.686 1.00 90.69 84 SER A O 1
ATOM 682 N N . SER A 1 85 ? -14.932 8.854 2.383 1.00 93.50 85 SER A N 1
ATOM 683 C CA . SER A 1 85 ? -15.999 9.377 1.535 1.00 93.50 85 SER A CA 1
ATOM 684 C C . SER A 1 85 ? -17.357 8.914 2.058 1.00 93.50 85 SER A C 1
ATOM 686 O O . SER A 1 85 ? -17.462 7.874 2.709 1.00 93.50 85 SER A O 1
ATOM 688 N N . LYS A 1 86 ? -18.420 9.678 1.799 1.00 94.38 86 LYS A N 1
ATOM 689 C CA . LYS A 1 86 ? -19.783 9.195 2.069 1.00 94.38 86 LYS A CA 1
ATOM 690 C C . LYS A 1 86 ? -20.111 8.086 1.075 1.00 94.38 86 LYS A C 1
ATOM 692 O O . LYS A 1 86 ? -19.785 8.227 -0.105 1.00 94.38 86 LYS A O 1
ATOM 697 N N . TYR A 1 87 ? -20.780 7.033 1.541 1.00 94.69 87 TYR A N 1
ATOM 698 C CA . TYR A 1 87 ? -21.353 6.035 0.646 1.00 94.69 87 TYR A CA 1
ATOM 699 C C . TYR A 1 87 ? -22.849 5.847 0.867 1.00 94.69 87 TYR A C 1
ATOM 701 O O . TYR A 1 87 ? -23.354 5.963 1.987 1.00 94.69 87 TYR A O 1
ATOM 709 N N . THR A 1 88 ? -23.549 5.533 -0.216 1.00 92.56 88 THR A N 1
ATOM 710 C CA . THR A 1 88 ? -24.964 5.159 -0.205 1.00 92.56 88 THR A CA 1
ATOM 711 C C . THR A 1 88 ? -25.192 4.008 -1.166 1.00 92.56 88 THR A C 1
ATOM 713 O O . THR A 1 88 ? -24.534 3.922 -2.199 1.00 92.56 88 THR A O 1
ATOM 716 N N . VAL A 1 89 ? -26.155 3.152 -0.840 1.00 90.69 89 VAL A N 1
ATOM 717 C CA . VAL A 1 89 ? -26.661 2.126 -1.752 1.00 90.69 89 VAL A CA 1
ATOM 718 C C . VAL A 1 89 ? -28.034 2.581 -2.230 1.00 90.69 89 VAL A C 1
ATOM 720 O O . VAL A 1 89 ? -28.913 2.827 -1.403 1.00 90.69 89 VAL A O 1
ATOM 723 N N . LEU A 1 90 ? -28.198 2.745 -3.540 1.00 84.94 90 LEU A N 1
ATOM 724 C CA . LEU A 1 90 ? -29.444 3.169 -4.180 1.00 84.94 90 LEU A CA 1
ATOM 725 C C . LEU A 1 90 ? -29.682 2.278 -5.396 1.00 84.94 90 LEU A C 1
ATOM 727 O O . LEU A 1 90 ? -28.819 2.190 -6.256 1.00 84.94 90 LEU A O 1
ATOM 731 N N . ASN A 1 91 ? -30.842 1.625 -5.487 1.00 80.19 91 ASN A N 1
ATOM 732 C CA . ASN A 1 91 ? -31.210 0.794 -6.645 1.00 80.19 91 ASN A CA 1
ATOM 733 C C . ASN A 1 91 ? -30.140 -0.248 -7.041 1.00 80.19 91 ASN A C 1
ATOM 735 O O . ASN A 1 91 ? -29.874 -0.440 -8.223 1.00 80.19 91 ASN A O 1
ATOM 739 N N . SER A 1 92 ? -29.515 -0.904 -6.055 1.00 80.06 92 SER A N 1
ATOM 740 C CA . SER A 1 92 ? -28.405 -1.857 -6.262 1.00 80.06 92 SER A CA 1
ATOM 741 C C . SER A 1 92 ? -27.121 -1.250 -6.854 1.00 80.06 92 SER A C 1
ATOM 743 O O . SER A 1 92 ? -26.216 -1.982 -7.245 1.00 80.06 92 SER A O 1
ATOM 745 N N . GLU A 1 93 ? -27.006 0.077 -6.867 1.00 92.31 93 GLU A N 1
ATOM 746 C CA . GLU A 1 93 ? -25.787 0.817 -7.184 1.00 92.31 93 GLU A CA 1
ATOM 747 C C . GLU A 1 93 ? -25.145 1.309 -5.881 1.00 92.31 93 GLU A C 1
ATOM 749 O O . GLU A 1 93 ? -25.810 1.832 -4.978 1.00 92.31 93 GLU A O 1
ATOM 754 N N . LEU A 1 94 ? -23.834 1.122 -5.766 1.00 94.75 94 LEU A N 1
ATOM 755 C CA . LEU A 1 94 ? -23.021 1.660 -4.689 1.00 94.75 94 LEU A CA 1
ATOM 756 C C . LEU A 1 94 ? -22.430 2.990 -5.150 1.00 94.75 94 LEU A C 1
ATOM 758 O O . LEU A 1 94 ? -21.655 3.053 -6.100 1.00 94.75 94 LEU A O 1
ATOM 762 N N . HIS A 1 95 ? -22.765 4.058 -4.439 1.00 95.00 95 HIS A N 1
ATOM 763 C CA . HIS A 1 95 ? -22.210 5.385 -4.664 1.00 95.00 95 HIS A CA 1
ATOM 764 C C . HIS A 1 95 ? -21.167 5.668 -3.593 1.00 95.00 95 HIS A C 1
ATOM 766 O O . HIS A 1 95 ? -21.482 5.576 -2.409 1.00 95.00 95 HIS A O 1
ATOM 772 N N . ILE A 1 96 ? -19.950 6.043 -3.988 1.00 94.75 96 ILE A N 1
ATOM 773 C CA . ILE A 1 96 ? -18.877 6.456 -3.075 1.00 94.75 96 ILE A CA 1
ATOM 774 C C . ILE A 1 96 ? -18.366 7.823 -3.530 1.00 94.75 96 ILE A C 1
ATOM 776 O O . ILE A 1 96 ? -17.576 7.938 -4.468 1.00 94.75 96 ILE A O 1
ATOM 780 N N . GLY A 1 97 ? -18.811 8.889 -2.865 1.00 90.81 97 GLY A N 1
ATOM 781 C CA . GLY A 1 97 ? -18.591 10.254 -3.350 1.00 90.81 97 GLY A CA 1
ATOM 782 C C . GLY A 1 97 ? -19.177 10.441 -4.754 1.00 90.81 97 GLY A C 1
ATOM 783 O O . GLY A 1 97 ? -20.381 10.298 -4.940 1.00 90.81 97 GLY A O 1
ATOM 784 N N . ILE A 1 98 ? -18.323 10.754 -5.732 1.00 89.88 98 ILE A N 1
ATOM 785 C CA . ILE A 1 98 ? -18.718 10.917 -7.143 1.00 89.88 98 ILE A CA 1
ATOM 786 C C . ILE A 1 98 ? -18.696 9.607 -7.946 1.00 89.88 98 ILE A C 1
ATOM 788 O O . ILE A 1 98 ? -19.208 9.575 -9.062 1.00 89.88 98 ILE A O 1
ATOM 792 N N . ARG A 1 99 ? -18.093 8.543 -7.400 1.00 92.94 99 ARG A N 1
ATOM 793 C CA . ARG A 1 99 ? -17.920 7.260 -8.090 1.00 92.94 99 ARG A CA 1
ATOM 794 C C . ARG A 1 99 ? -19.170 6.407 -7.931 1.00 92.94 99 ARG A C 1
ATOM 796 O O . ARG A 1 99 ? -19.784 6.392 -6.860 1.00 92.94 99 ARG A O 1
ATOM 803 N N . LYS A 1 100 ? -19.520 5.699 -8.998 1.00 95.19 100 LYS A N 1
ATOM 804 C CA . LYS A 1 100 ? -20.716 4.862 -9.098 1.00 95.19 100 LYS A CA 1
ATOM 805 C C . LYS A 1 100 ? -20.312 3.456 -9.481 1.00 95.19 100 LYS A C 1
ATOM 807 O O . LYS A 1 100 ? -19.558 3.280 -10.437 1.00 95.19 100 LYS A O 1
ATOM 812 N N . PHE A 1 101 ? -20.824 2.477 -8.750 1.00 95.56 101 PHE A N 1
ATOM 813 C CA . PHE A 1 101 ? -20.497 1.079 -8.960 1.00 95.56 101 PHE A CA 1
ATOM 814 C C . PHE A 1 101 ? -21.752 0.231 -9.030 1.00 95.56 101 PHE A C 1
ATOM 816 O O . PHE A 1 101 ? -22.572 0.245 -8.112 1.00 95.56 101 PHE A O 1
ATOM 823 N N . SER A 1 102 ? -21.816 -0.622 -10.041 1.00 94.62 102 SER A N 1
ATOM 824 C CA . SER A 1 102 ? -22.579 -1.854 -9.903 1.00 94.62 102 SER A CA 1
ATOM 825 C C . SER A 1 102 ? -21.821 -2.769 -8.940 1.00 94.62 102 SER A C 1
ATOM 827 O O . SER A 1 102 ? -20.597 -2.896 -9.047 1.00 94.62 102 SER A O 1
ATOM 829 N N . PHE A 1 103 ? -22.519 -3.399 -7.994 1.00 94.06 103 PHE A N 1
ATOM 830 C CA . PHE A 1 103 ? -21.893 -4.348 -7.075 1.00 94.06 103 PHE A CA 1
ATOM 831 C C . PHE A 1 103 ? -22.704 -5.627 -6.911 1.00 94.06 103 PHE A C 1
ATOM 833 O O . PHE A 1 103 ? -23.927 -5.641 -7.034 1.00 94.06 103 PHE A O 1
ATOM 840 N N . SER A 1 104 ? -22.000 -6.711 -6.613 1.00 93.25 104 SER A N 1
ATOM 841 C CA . SER A 1 104 ? -22.590 -8.015 -6.333 1.00 93.25 104 SER A CA 1
ATOM 842 C C . SER A 1 104 ? -21.715 -8.799 -5.366 1.00 93.25 104 SER A C 1
ATOM 844 O O . SER A 1 104 ? -20.524 -8.522 -5.228 1.00 93.25 104 SER A O 1
ATOM 846 N N . PHE A 1 105 ? -22.298 -9.811 -4.733 1.00 92.44 105 PHE A N 1
ATOM 847 C CA . PHE A 1 105 ? -21.542 -10.811 -3.991 1.00 92.44 105 PHE A CA 1
ATOM 848 C C . PHE A 1 105 ? -21.478 -12.093 -4.816 1.00 92.44 105 PHE A C 1
ATOM 850 O O . PHE A 1 105 ? -22.517 -12.649 -5.168 1.00 92.44 105 PHE A O 1
ATOM 857 N N . ASP A 1 106 ? -20.265 -12.532 -5.135 1.00 91.00 106 ASP A N 1
ATOM 858 C CA . ASP A 1 106 ? -19.994 -13.806 -5.797 1.00 91.00 106 ASP A CA 1
ATOM 859 C C . ASP A 1 106 ? -19.192 -14.681 -4.832 1.00 91.00 106 ASP A C 1
ATOM 861 O O . ASP A 1 106 ? -18.002 -14.456 -4.595 1.00 91.00 106 ASP A O 1
ATOM 865 N N . ASN A 1 107 ? -19.866 -15.660 -4.226 1.00 90.56 107 ASN A N 1
ATOM 866 C CA . ASN A 1 107 ? -19.321 -16.470 -3.142 1.00 90.56 107 ASN A CA 1
ATOM 867 C C . ASN A 1 107 ? -18.781 -15.588 -1.995 1.00 90.56 107 ASN A C 1
ATOM 869 O O . ASN A 1 107 ? -19.546 -14.903 -1.318 1.00 90.56 107 ASN A O 1
ATOM 873 N N . LYS A 1 108 ? -17.462 -15.600 -1.778 1.00 93.75 108 LYS A N 1
ATOM 874 C CA . LYS A 1 108 ? -16.752 -14.796 -0.767 1.00 93.75 108 LYS A CA 1
ATOM 875 C C . LYS A 1 108 ? -16.325 -13.411 -1.268 1.00 93.75 108 LYS A C 1
ATOM 877 O O . LYS A 1 108 ? -15.830 -12.605 -0.482 1.00 93.75 108 LYS A O 1
ATOM 882 N N . PHE A 1 109 ? -16.483 -13.135 -2.562 1.00 96.31 109 PHE A N 1
ATOM 883 C CA . PHE A 1 109 ? -16.040 -11.887 -3.165 1.00 96.31 109 PHE A CA 1
ATOM 884 C C . PHE A 1 109 ? -17.134 -10.825 -3.137 1.00 96.31 109 PHE A C 1
ATOM 886 O O . PHE A 1 109 ? -18.267 -11.071 -3.546 1.00 96.31 109 PHE A O 1
ATOM 893 N N . LEU A 1 110 ? -16.759 -9.610 -2.744 1.00 96.81 110 LEU A N 1
ATOM 894 C CA . LEU A 1 110 ? -17.454 -8.400 -3.167 1.00 96.81 110 LEU A CA 1
ATOM 895 C C . LEU A 1 110 ? -16.897 -8.003 -4.535 1.00 96.81 110 LEU A C 1
ATOM 897 O O . LEU A 1 110 ? -15.702 -7.744 -4.664 1.00 96.81 110 LEU A O 1
ATOM 901 N N . VAL A 1 111 ? -17.754 -7.949 -5.546 1.00 96.75 111 VAL A N 1
ATOM 902 C CA . VAL A 1 111 ? -17.383 -7.543 -6.903 1.00 96.75 111 VAL A CA 1
ATOM 903 C C . VAL A 1 111 ? -17.885 -6.128 -7.141 1.00 96.75 111 VAL A C 1
ATOM 905 O O . VAL A 1 111 ? -19.081 -5.881 -7.001 1.00 96.75 111 VAL A O 1
ATOM 908 N N . LEU A 1 112 ? -16.987 -5.207 -7.497 1.00 96.44 112 LEU A N 1
ATOM 909 C CA . LEU A 1 112 ? -17.320 -3.830 -7.868 1.00 96.44 112 LEU A CA 1
ATOM 910 C C . LEU A 1 112 ? -16.991 -3.590 -9.343 1.00 96.44 112 LEU A C 1
ATOM 912 O O . LEU A 1 112 ? -15.898 -3.928 -9.796 1.00 96.44 112 LEU A O 1
ATOM 916 N N . LYS A 1 113 ? -17.917 -2.971 -10.075 1.00 95.88 113 LYS A N 1
ATOM 917 C CA . LYS A 1 113 ? -17.739 -2.544 -11.470 1.00 95.88 113 LYS A CA 1
ATOM 918 C C . LYS A 1 113 ? -18.049 -1.060 -11.569 1.00 95.88 113 LYS A C 1
ATOM 920 O O . LYS A 1 113 ? -19.193 -0.661 -11.345 1.00 95.88 113 LYS A O 1
ATOM 925 N N . GLU A 1 114 ? -17.033 -0.245 -11.830 1.00 93.69 114 GLU A N 1
ATOM 926 C CA . GLU A 1 114 ? -17.208 1.205 -11.925 1.00 93.69 114 GLU A CA 1
ATOM 927 C C . GLU A 1 114 ? -17.885 1.591 -13.241 1.00 93.69 114 GLU A C 1
ATOM 929 O O . GLU A 1 114 ? -17.586 1.048 -14.302 1.00 93.69 114 GLU A O 1
ATOM 934 N N . HIS A 1 115 ? -18.821 2.535 -13.176 1.00 91.81 115 HIS A N 1
ATOM 935 C CA . HIS A 1 115 ? -19.503 3.026 -14.366 1.00 91.81 115 HIS A CA 1
ATOM 936 C C . HIS A 1 115 ? -18.538 3.856 -15.219 1.00 91.81 115 HIS A C 1
ATOM 938 O O . HIS A 1 115 ? -17.979 4.841 -14.741 1.00 91.81 115 HIS A O 1
ATOM 944 N N . GLY A 1 116 ? -18.402 3.490 -16.495 1.00 90.50 116 GLY A N 1
ATOM 945 C CA . GLY A 1 116 ? -17.463 4.131 -17.422 1.00 90.50 116 GLY A CA 1
ATOM 946 C C . GLY A 1 116 ? -16.053 3.533 -17.401 1.00 90.50 116 GLY A C 1
ATOM 947 O O . GLY A 1 116 ? -15.186 4.054 -18.093 1.00 90.50 116 GLY A O 1
ATOM 948 N N . ASP A 1 117 ? -15.840 2.456 -16.642 1.00 91.44 117 ASP A N 1
ATOM 949 C CA . ASP A 1 117 ? -14.623 1.644 -16.657 1.00 91.44 117 ASP A CA 1
ATOM 950 C C . ASP A 1 117 ? -14.941 0.251 -17.235 1.00 91.44 117 ASP A C 1
ATOM 952 O O . ASP A 1 117 ? -16.072 -0.238 -17.143 1.00 91.44 117 ASP A O 1
ATOM 956 N N . GLU A 1 118 ? -13.942 -0.402 -17.820 1.00 94.75 118 GLU A N 1
ATOM 957 C CA . GLU A 1 118 ? -14.029 -1.765 -18.362 1.00 94.75 118 GLU A CA 1
ATOM 958 C C . GLU A 1 118 ? -13.557 -2.816 -17.350 1.00 94.75 118 GLU A C 1
ATOM 960 O O . GLU A 1 118 ? -13.514 -4.007 -17.654 1.00 94.75 118 GLU A O 1
ATOM 965 N N . LEU A 1 119 ? -13.219 -2.398 -16.128 1.00 96.06 119 LEU A N 1
ATOM 966 C CA . LEU A 1 119 ? -12.654 -3.261 -15.099 1.00 96.06 119 LEU A CA 1
ATOM 967 C C . LEU A 1 119 ? -13.696 -3.775 -14.099 1.00 96.06 119 LEU A C 1
ATOM 969 O O . LEU A 1 119 ? -14.713 -3.142 -13.803 1.00 96.06 119 LEU A O 1
ATOM 973 N N . SER A 1 120 ? -13.417 -4.963 -13.568 1.00 96.12 120 SER A N 1
ATOM 974 C CA . SER A 1 120 ? -14.098 -5.585 -12.436 1.00 96.12 120 SER A CA 1
ATOM 975 C C . SER A 1 120 ? -13.099 -5.824 -11.312 1.00 96.12 120 SER A C 1
ATOM 977 O O . SER A 1 120 ? -12.077 -6.487 -11.498 1.00 96.12 120 SER A O 1
ATOM 979 N N . TYR A 1 121 ? -13.430 -5.332 -10.126 1.00 96.88 121 TYR A N 1
ATOM 980 C CA . TYR A 1 121 ? -12.601 -5.433 -8.935 1.00 96.88 121 TYR A CA 1
ATOM 981 C C . TYR A 1 121 ? -13.189 -6.485 -8.000 1.00 96.88 121 TYR A C 1
ATOM 983 O O . TYR A 1 121 ? -14.351 -6.384 -7.605 1.00 96.88 121 TYR A O 1
ATOM 991 N N . TYR A 1 122 ? -12.389 -7.479 -7.629 1.00 96.25 122 TYR A N 1
ATOM 992 C CA . TYR A 1 122 ? -12.793 -8.566 -6.741 1.00 96.25 122 TYR A CA 1
ATOM 993 C C . TYR A 1 122 ? -12.143 -8.360 -5.383 1.00 96.25 122 TYR A C 1
ATOM 995 O O . TYR A 1 122 ? -10.917 -8.375 -5.269 1.00 96.25 122 TYR A O 1
ATOM 1003 N N . PHE A 1 123 ? -12.958 -8.194 -4.350 1.00 97.50 123 PHE A N 1
ATOM 1004 C CA . PHE A 1 123 ? -12.504 -7.951 -2.991 1.00 97.50 123 PHE A CA 1
ATOM 1005 C C . PHE A 1 123 ? -12.829 -9.119 -2.074 1.00 97.50 123 PHE A C 1
ATOM 1007 O O . PHE A 1 123 ? -13.926 -9.665 -2.122 1.00 97.50 123 PHE A O 1
ATOM 1014 N N . LEU A 1 124 ? -11.903 -9.433 -1.175 1.00 96.19 124 LEU A N 1
ATOM 1015 C CA . LEU A 1 124 ? -12.110 -10.365 -0.070 1.00 96.19 124 LEU A CA 1
ATOM 1016 C C . LEU A 1 124 ? -12.266 -9.604 1.239 1.00 96.19 124 LEU A C 1
ATOM 1018 O O . LEU A 1 124 ? -11.683 -8.529 1.413 1.00 96.19 124 LEU A O 1
ATOM 1022 N N . ARG A 1 125 ? -12.991 -10.181 2.200 1.00 94.94 125 ARG A N 1
ATOM 1023 C CA . ARG A 1 125 ? -12.938 -9.687 3.582 1.00 94.94 125 ARG A CA 1
ATOM 1024 C C . ARG A 1 125 ? -11.513 -9.808 4.125 1.00 94.94 125 ARG A C 1
ATOM 1026 O O . ARG A 1 125 ? -10.758 -10.677 3.698 1.00 94.94 125 ARG A O 1
ATOM 1033 N N . LYS A 1 126 ? -11.153 -8.969 5.107 1.00 90.88 126 LYS A N 1
ATOM 1034 C CA . LYS A 1 126 ? -9.828 -9.002 5.767 1.00 90.88 126 LYS A CA 1
ATOM 1035 C C . LYS A 1 126 ? -9.371 -10.415 6.128 1.00 90.88 126 LYS A C 1
ATOM 1037 O O . LYS A 1 126 ? -8.243 -10.770 5.819 1.00 90.88 126 LYS A O 1
ATOM 1042 N N . SER A 1 127 ? -10.225 -11.187 6.798 1.00 89.25 127 SER A N 1
ATOM 1043 C CA . SER A 1 127 ? -9.909 -12.549 7.241 1.00 89.25 127 SER A CA 1
ATOM 1044 C C . SER A 1 127 ? -9.557 -13.454 6.068 1.00 89.25 127 SER A C 1
ATOM 1046 O O . SER A 1 127 ? -8.492 -14.057 6.055 1.00 89.25 127 SER A O 1
ATOM 1048 N N . ASP A 1 128 ? -10.418 -13.485 5.057 1.00 92.69 128 ASP A N 1
ATOM 1049 C CA . ASP A 1 128 ? -10.279 -14.386 3.914 1.00 92.69 128 ASP A CA 1
ATOM 1050 C C . ASP A 1 128 ? -9.053 -13.991 3.091 1.00 92.69 128 ASP A C 1
ATOM 1052 O O . ASP A 1 128 ? -8.244 -14.837 2.717 1.00 92.69 128 ASP A O 1
ATOM 1056 N N . PHE A 1 129 ? -8.842 -12.679 2.930 1.00 91.62 129 PHE A N 1
ATOM 1057 C CA . PHE A 1 129 ? -7.643 -12.141 2.311 1.00 91.62 129 PHE A CA 1
ATOM 1058 C C . PHE A 1 129 ? -6.383 -12.585 3.053 1.00 91.62 129 PHE A C 1
ATOM 1060 O O . PHE A 1 129 ? -5.441 -13.013 2.406 1.00 91.62 129 PHE A O 1
ATOM 1067 N N . LEU A 1 130 ? -6.332 -12.503 4.384 1.00 88.69 130 LEU A N 1
ATOM 1068 C CA . LEU A 1 130 ? -5.160 -12.926 5.156 1.00 88.69 130 LEU A CA 1
ATOM 1069 C C . LEU A 1 130 ? -4.874 -14.427 5.008 1.00 88.69 130 LEU A C 1
ATOM 1071 O O . LEU A 1 130 ? -3.713 -14.803 4.837 1.00 88.69 130 LEU A O 1
ATOM 1075 N N . ILE A 1 131 ? -5.920 -15.260 5.071 1.00 88.50 131 ILE A N 1
ATOM 1076 C CA . ILE A 1 131 ? -5.821 -16.727 5.007 1.00 88.50 131 ILE A CA 1
ATOM 1077 C C . ILE A 1 131 ? -5.297 -17.158 3.640 1.00 88.50 131 ILE A C 1
ATOM 1079 O O . ILE A 1 131 ? -4.294 -17.860 3.558 1.00 88.50 131 ILE A O 1
ATOM 1083 N N . GLU A 1 132 ? -5.937 -16.702 2.564 1.00 88.06 132 GLU A N 1
ATOM 1084 C CA . GLU A 1 132 ? -5.589 -17.103 1.193 1.00 88.06 132 GLU A CA 1
ATOM 1085 C C . GLU A 1 132 ? -4.182 -16.686 0.780 1.00 88.06 132 GLU A C 1
ATOM 1087 O O . GLU A 1 132 ? -3.597 -17.256 -0.136 1.00 88.06 132 GLU A O 1
ATOM 1092 N N . ASN A 1 133 ? -3.647 -15.678 1.460 1.00 83.94 133 ASN A N 1
ATOM 1093 C CA . ASN A 1 133 ? -2.388 -15.047 1.123 1.00 83.94 133 ASN A CA 1
ATOM 1094 C C . ASN A 1 133 ? -1.266 -15.353 2.118 1.00 83.94 133 ASN A C 1
ATOM 1096 O O . ASN A 1 133 ? -0.172 -14.819 1.949 1.00 83.94 133 ASN A O 1
ATOM 1100 N N . ASN A 1 134 ? -1.534 -16.197 3.121 1.00 83.50 134 ASN A N 1
ATOM 1101 C CA . ASN A 1 134 ? -0.611 -16.573 4.193 1.00 83.50 134 ASN A CA 1
ATOM 1102 C C . ASN A 1 134 ? 0.029 -15.370 4.922 1.00 83.50 134 ASN A C 1
ATOM 1104 O O . ASN A 1 134 ? 1.182 -15.411 5.337 1.00 83.50 134 ASN A O 1
ATOM 1108 N N . LEU A 1 135 ? -0.724 -14.283 5.112 1.00 81.19 135 LEU A N 1
ATOM 1109 C CA . LEU A 1 135 ? -0.213 -13.030 5.695 1.00 81.19 135 LEU A CA 1
ATOM 1110 C C . LEU A 1 135 ? -0.315 -12.987 7.234 1.00 81.19 135 LEU A C 1
ATOM 1112 O O . LEU A 1 135 ? -0.344 -11.911 7.834 1.00 81.19 135 LEU A O 1
ATOM 1116 N N . TYR A 1 136 ? -0.407 -14.148 7.886 1.00 74.50 136 TYR A N 1
ATOM 1117 C CA . TYR A 1 136 ? -0.473 -14.270 9.347 1.00 74.50 136 TYR A CA 1
ATOM 1118 C C . TYR A 1 136 ? 0.892 -14.399 10.016 1.00 74.50 136 TYR A C 1
ATOM 1120 O O . TYR A 1 136 ? 0.938 -14.523 11.234 1.00 74.50 136 TYR A O 1
ATOM 1128 N N . GLN A 1 137 ? 1.994 -14.379 9.265 1.00 73.88 137 GLN A N 1
ATOM 1129 C CA . GLN A 1 137 ? 3.306 -14.553 9.871 1.00 73.88 137 GLN A CA 1
ATOM 1130 C C . GLN A 1 137 ? 3.634 -13.380 10.801 1.00 73.88 137 GLN A C 1
ATOM 1132 O O . GLN A 1 137 ? 3.686 -12.217 10.397 1.00 73.88 137 GLN A O 1
ATOM 1137 N N . GLU A 1 138 ? 3.835 -13.706 12.072 1.00 84.50 138 GLU A N 1
ATOM 1138 C CA . GLU A 1 138 ? 4.190 -12.754 13.113 1.00 84.50 138 GLU A CA 1
ATOM 1139 C C . GLU A 1 138 ? 5.673 -12.893 13.426 1.00 84.50 138 GLU A C 1
ATOM 1141 O O . GLU A 1 138 ? 6.171 -13.991 13.675 1.00 84.50 138 GLU A O 1
ATOM 1146 N N . THR A 1 139 ? 6.381 -11.771 13.443 1.00 89.81 139 THR A N 1
ATOM 1147 C CA . THR A 1 139 ? 7.752 -11.701 13.943 1.00 89.81 139 THR A CA 1
ATOM 1148 C C . THR A 1 139 ? 7.759 -10.886 15.227 1.00 89.81 139 THR A C 1
ATOM 1150 O O . THR A 1 139 ? 6.995 -9.931 15.379 1.00 89.81 139 THR A O 1
ATOM 1153 N N . TYR A 1 140 ? 8.589 -11.280 16.189 1.00 94.25 140 TYR A N 1
ATOM 1154 C CA . TYR A 1 140 ? 8.643 -10.646 17.501 1.00 94.25 140 TYR A CA 1
ATOM 1155 C C . TYR A 1 140 ? 10.036 -10.764 18.116 1.00 94.25 140 TYR A C 1
ATOM 1157 O O . TYR A 1 140 ? 10.853 -11.584 17.699 1.00 94.25 140 TYR A O 1
ATOM 1165 N N . PHE A 1 141 ? 10.277 -9.965 19.147 1.00 94.88 141 PHE A N 1
ATOM 1166 C CA . PHE A 1 141 ? 11.421 -10.098 20.039 1.00 94.88 141 PHE A CA 1
ATOM 1167 C C . PHE A 1 141 ? 10.967 -9.935 21.490 1.00 94.88 141 PHE A C 1
ATOM 1169 O O . PHE A 1 141 ? 9.903 -9.380 21.774 1.00 94.88 141 PHE A O 1
ATOM 1176 N N . ILE A 1 142 ? 11.774 -10.447 22.415 1.00 95.06 142 ILE A N 1
ATOM 1177 C CA . ILE A 1 142 ? 11.534 -10.293 23.849 1.00 95.06 142 ILE A CA 1
ATOM 1178 C C . ILE A 1 142 ? 12.312 -9.071 24.323 1.00 95.06 142 ILE A C 1
ATOM 1180 O O . ILE A 1 142 ? 13.512 -8.956 24.066 1.00 95.06 142 ILE A O 1
ATOM 1184 N N . LYS A 1 143 ? 11.627 -8.162 25.014 1.00 89.56 143 LYS A N 1
ATOM 1185 C CA . LYS A 1 143 ? 12.245 -7.031 25.700 1.00 89.56 143 LYS A CA 1
ATOM 1186 C C . LYS A 1 143 ? 11.860 -7.108 27.167 1.00 89.56 143 LYS A C 1
ATOM 1188 O O . LYS A 1 143 ? 10.682 -7.023 27.499 1.00 89.56 143 LYS A O 1
ATOM 1193 N N . GLU A 1 144 ? 12.862 -7.284 28.024 1.00 87.31 144 GLU A N 1
ATOM 1194 C CA . GLU A 1 144 ? 12.659 -7.590 29.443 1.00 87.31 144 GLU A CA 1
ATOM 1195 C C . GLU A 1 144 ? 11.762 -8.830 29.601 1.00 87.31 144 GLU A C 1
ATOM 1197 O O . GLU A 1 144 ? 12.186 -9.922 29.231 1.00 87.31 144 GLU A O 1
ATOM 1202 N N . ASN A 1 145 ? 10.526 -8.660 30.080 1.00 88.19 145 ASN A N 1
ATOM 1203 C CA . ASN A 1 145 ? 9.539 -9.733 30.238 1.00 88.19 145 ASN A CA 1
ATOM 1204 C C . ASN A 1 145 ? 8.342 -9.611 29.280 1.00 88.19 145 ASN A C 1
ATOM 1206 O O . ASN A 1 145 ? 7.410 -10.411 29.365 1.00 88.19 145 ASN A O 1
ATOM 1210 N N . ASP A 1 146 ? 8.353 -8.635 28.369 1.00 92.69 146 ASP A N 1
ATOM 1211 C CA . ASP A 1 146 ? 7.287 -8.430 27.395 1.00 92.69 146 ASP A CA 1
ATOM 1212 C C . ASP A 1 146 ? 7.675 -8.960 26.011 1.00 92.69 146 ASP A C 1
ATOM 1214 O O . ASP A 1 146 ? 8.820 -8.879 25.559 1.00 92.69 146 ASP A O 1
ATOM 1218 N N . THR A 1 147 ? 6.676 -9.487 25.303 1.00 96.12 147 THR A N 1
ATOM 1219 C CA . THR A 1 147 ? 6.805 -9.849 23.887 1.00 96.12 147 THR A CA 1
ATOM 1220 C C . THR A 1 147 ? 6.392 -8.663 23.028 1.00 96.12 147 THR A C 1
ATOM 1222 O O . THR A 1 147 ? 5.249 -8.204 23.111 1.00 96.12 147 THR A O 1
ATOM 1225 N N . ILE A 1 148 ? 7.311 -8.179 22.196 1.00 96.88 148 ILE A N 1
ATOM 1226 C CA . ILE A 1 148 ? 7.084 -7.058 21.286 1.00 96.88 148 ILE A CA 1
ATOM 1227 C C . ILE A 1 148 ? 7.023 -7.590 19.860 1.00 96.88 148 ILE A C 1
ATOM 1229 O O . ILE A 1 148 ? 7.992 -8.147 19.348 1.00 96.88 148 ILE A O 1
ATOM 1233 N N . PHE A 1 149 ? 5.879 -7.407 19.212 1.00 96.12 149 PHE A N 1
ATOM 1234 C CA . PHE A 1 149 ? 5.642 -7.865 17.850 1.00 96.12 149 PHE A CA 1
ATOM 1235 C C . PHE A 1 149 ? 6.021 -6.775 16.853 1.00 96.12 149 PHE A C 1
ATOM 1237 O O . PHE A 1 149 ? 5.703 -5.601 17.049 1.00 96.12 149 PHE A O 1
ATOM 1244 N N . HIS A 1 150 ? 6.661 -7.151 15.753 1.00 92.56 150 HIS A N 1
ATOM 1245 C CA . HIS A 1 150 ? 6.807 -6.250 14.621 1.00 92.56 150 HIS A CA 1
ATOM 1246 C C . HIS A 1 150 ? 5.441 -6.021 13.976 1.00 92.56 150 HIS A C 1
ATOM 1248 O O . HIS A 1 150 ? 4.646 -6.948 13.806 1.00 92.56 150 HIS A O 1
ATOM 1254 N N . ARG A 1 151 ? 5.173 -4.766 13.603 1.00 90.44 151 ARG A N 1
ATOM 1255 C CA . ARG A 1 151 ? 3.997 -4.418 12.809 1.00 90.44 151 ARG A CA 1
ATOM 1256 C C . ARG A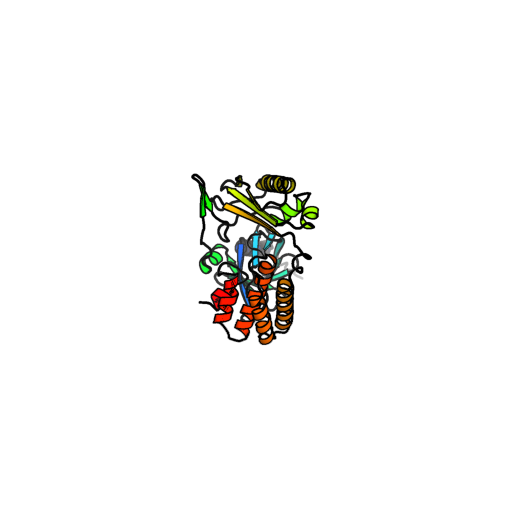 1 151 ? 4.000 -5.229 11.513 1.00 90.44 151 ARG A C 1
ATOM 1258 O O . ARG A 1 151 ? 5.000 -5.267 10.802 1.00 90.44 151 ARG A O 1
ATOM 1265 N N . SER A 1 152 ? 2.864 -5.829 11.202 1.00 86.75 152 SER A N 1
ATOM 1266 C CA . SER A 1 152 ? 2.633 -6.569 9.965 1.00 86.75 152 SER A CA 1
ATOM 1267 C C . SER A 1 152 ? 1.249 -6.227 9.422 1.00 86.75 152 SER A C 1
ATOM 1269 O O . SER A 1 152 ? 0.476 -5.502 10.051 1.00 86.75 152 SER A O 1
ATOM 1271 N N . PHE A 1 153 ? 0.904 -6.756 8.252 1.00 83.25 153 PHE A N 1
ATOM 1272 C CA . PHE A 1 153 ? -0.418 -6.548 7.669 1.00 83.25 153 PHE A CA 1
ATOM 1273 C C . PHE A 1 153 ? -1.555 -7.097 8.566 1.00 83.25 153 PHE A C 1
ATOM 1275 O O . PHE A 1 153 ? -2.619 -6.477 8.684 1.00 83.25 153 PHE A O 1
ATOM 1282 N N . SER A 1 154 ? -1.329 -8.223 9.254 1.00 83.75 154 SER A N 1
ATOM 1283 C CA . SER A 1 154 ? -2.267 -8.785 10.235 1.00 83.75 154 SER A CA 1
ATOM 1284 C C . SER A 1 154 ? -2.250 -8.014 11.564 1.00 83.75 154 SER A C 1
ATOM 1286 O O . SER A 1 154 ? -3.319 -7.746 12.122 1.00 83.75 154 SER A O 1
ATOM 1288 N N . LEU A 1 155 ? -1.068 -7.580 12.016 1.00 88.88 155 LEU A N 1
ATOM 1289 C CA . LEU A 1 155 ? -0.834 -6.821 13.248 1.00 88.88 155 LEU A CA 1
ATOM 1290 C C . LEU A 1 155 ? -0.623 -5.330 12.969 1.00 88.88 155 LEU A C 1
ATOM 1292 O O . LEU A 1 155 ? 0.451 -4.774 13.209 1.00 88.88 155 LEU A O 1
ATOM 1296 N N . ASN A 1 156 ? -1.667 -4.680 12.459 1.00 88.31 156 ASN A N 1
ATOM 1297 C CA . ASN A 1 156 ? -1.624 -3.266 12.113 1.00 88.31 156 ASN A CA 1
ATOM 1298 C C . ASN A 1 156 ? -2.563 -2.422 12.999 1.00 88.31 156 ASN A C 1
ATOM 1300 O O . ASN A 1 156 ? -3.776 -2.446 12.769 1.00 88.31 156 ASN A O 1
ATOM 1304 N N . PRO A 1 157 ? -2.032 -1.670 13.983 1.00 92.00 157 PRO A N 1
ATOM 1305 C CA . PRO A 1 157 ? -2.809 -0.694 14.742 1.00 92.00 157 PRO A CA 1
ATOM 1306 C C . PRO A 1 157 ? -3.346 0.443 13.869 1.00 92.00 157 PRO A C 1
ATOM 1308 O O . PRO A 1 157 ? -2.764 0.805 12.845 1.00 92.00 157 PRO A O 1
ATOM 1311 N N . GLU A 1 158 ? -4.450 1.042 14.300 1.00 89.94 158 GLU A N 1
ATOM 1312 C CA . GLU A 1 158 ? -5.127 2.107 13.565 1.00 89.94 158 GLU A CA 1
ATOM 1313 C C . GLU A 1 158 ? -4.786 3.486 14.136 1.00 89.94 158 GLU A C 1
ATOM 1315 O O . GLU A 1 158 ? -4.783 3.684 15.351 1.00 89.94 158 GLU A O 1
ATOM 1320 N N . PHE A 1 159 ? -4.550 4.456 13.250 1.00 90.94 159 PHE A N 1
ATOM 1321 C CA . PHE A 1 159 ? -4.303 5.852 13.611 1.00 90.94 159 PHE A CA 1
ATOM 1322 C C . PHE A 1 159 ? -5.495 6.732 13.213 1.00 90.94 159 PHE A C 1
ATOM 1324 O O . PHE A 1 159 ? -5.781 6.929 12.030 1.00 90.94 159 PHE A O 1
ATOM 1331 N N . TYR A 1 160 ? -6.201 7.254 14.211 1.00 88.69 160 TYR A N 1
ATOM 1332 C CA . TYR A 1 160 ? -7.421 8.046 14.098 1.00 88.69 160 TYR A CA 1
ATOM 1333 C C . TYR A 1 160 ? -7.113 9.542 14.119 1.00 88.69 160 TYR A C 1
ATOM 1335 O O . TYR A 1 160 ? -7.286 10.227 15.126 1.00 88.69 160 TYR A O 1
ATOM 1343 N N . TYR A 1 161 ? -6.687 10.058 12.973 1.00 87.50 161 TYR A N 1
ATOM 1344 C CA . TYR A 1 161 ? -6.481 11.485 12.755 1.00 87.50 161 TYR A CA 1
ATOM 1345 C C . TYR A 1 161 ? -6.928 11.876 11.342 1.00 87.50 161 TYR A C 1
ATOM 1347 O O . TYR A 1 161 ? -7.153 11.018 10.491 1.00 87.50 161 TYR A O 1
ATOM 1355 N N . GLU A 1 162 ? -7.048 13.177 11.069 1.00 83.12 162 GLU A N 1
ATOM 1356 C CA . GLU A 1 162 ? -7.446 13.691 9.747 1.00 83.12 162 GLU A CA 1
ATOM 1357 C C . GLU A 1 162 ? -6.483 13.280 8.621 1.00 83.12 162 GLU A C 1
ATOM 1359 O O . GLU A 1 162 ? -6.833 13.324 7.445 1.00 83.12 162 GLU A O 1
ATOM 1364 N N . THR A 1 163 ? -5.253 12.897 8.972 1.00 83.25 163 THR A N 1
ATOM 1365 C CA . THR A 1 163 ? -4.230 12.421 8.036 1.00 83.25 163 THR A CA 1
ATOM 1366 C C . THR A 1 163 ? -3.496 11.207 8.604 1.00 83.25 163 THR A C 1
ATOM 1368 O O . THR A 1 163 ? -3.543 10.963 9.808 1.00 83.25 163 THR A O 1
ATOM 1371 N N . SER A 1 164 ? -2.776 10.471 7.750 1.00 86.56 164 SER A N 1
ATOM 1372 C CA . SER A 1 164 ? -1.850 9.397 8.151 1.00 86.56 164 SER A CA 1
ATOM 1373 C C . SER A 1 164 ? -0.895 9.846 9.267 1.00 86.56 164 SER A C 1
ATOM 1375 O O . SER A 1 164 ? -0.508 11.018 9.287 1.00 86.56 164 SER A O 1
ATOM 1377 N N . PHE A 1 165 ? -0.390 8.917 10.081 1.00 90.62 165 PHE A N 1
ATOM 1378 C CA . PHE A 1 165 ? 0.604 9.220 11.118 1.00 90.62 165 PHE A CA 1
ATOM 1379 C C . PHE A 1 165 ? 1.840 9.953 10.580 1.00 90.62 165 PHE A C 1
ATOM 1381 O O . PHE A 1 165 ? 2.267 10.954 11.154 1.00 90.62 165 PHE A O 1
ATOM 1388 N N . SER A 1 166 ? 2.363 9.535 9.422 1.00 88.81 166 SER A N 1
ATOM 1389 C CA . SER A 1 166 ? 3.497 10.219 8.801 1.00 88.81 166 SER A CA 1
ATOM 1390 C C . SER A 1 166 ? 3.171 11.683 8.500 1.00 88.81 166 SER A C 1
ATOM 1392 O O . SER A 1 166 ? 3.915 12.562 8.918 1.00 88.81 166 SER A O 1
ATOM 1394 N N . ASN A 1 167 ? 2.038 11.978 7.852 1.00 88.00 167 ASN A N 1
ATOM 1395 C CA . ASN A 1 167 ? 1.598 13.357 7.592 1.00 88.00 167 ASN A CA 1
ATOM 1396 C C . ASN A 1 167 ? 1.262 14.155 8.862 1.00 88.00 167 ASN A C 1
ATOM 1398 O O . ASN A 1 167 ? 1.536 15.355 8.894 1.00 88.00 167 ASN A O 1
ATOM 1402 N N . TYR A 1 168 ? 0.728 13.516 9.906 1.00 93.00 168 TYR A N 1
ATOM 1403 C CA . TYR A 1 168 ? 0.555 14.141 11.217 1.00 93.00 168 TYR A CA 1
ATOM 1404 C C . TYR A 1 168 ? 1.899 14.639 11.756 1.00 93.00 168 TYR A C 1
ATOM 1406 O O . TYR A 1 168 ? 2.038 15.822 12.052 1.00 93.00 168 TYR A O 1
ATOM 1414 N N . LEU A 1 169 ? 2.927 13.786 11.765 1.00 93.12 169 LEU A N 1
ATOM 1415 C CA . LEU A 1 169 ? 4.278 14.169 12.183 1.00 93.12 169 LEU A CA 1
ATOM 1416 C C . LEU A 1 169 ? 4.834 15.332 11.346 1.00 93.12 169 LEU A C 1
ATOM 1418 O O . LEU A 1 169 ? 5.388 16.273 11.916 1.00 93.12 169 LEU A O 1
ATOM 1422 N N . ARG A 1 170 ? 4.636 15.317 10.016 1.00 90.00 170 ARG A N 1
ATOM 1423 C CA . ARG A 1 170 ? 5.068 16.421 9.131 1.00 90.00 170 ARG A CA 1
ATOM 1424 C C . ARG A 1 170 ? 4.438 17.758 9.515 1.00 90.00 170 ARG A C 1
ATOM 1426 O O . ARG A 1 170 ? 5.107 18.783 9.473 1.00 90.00 170 ARG A O 1
ATOM 1433 N N . LYS A 1 171 ? 3.149 17.747 9.863 1.00 91.44 171 LYS A N 1
ATOM 1434 C CA . LYS A 1 171 ? 2.387 18.950 10.229 1.00 91.44 171 LYS A CA 1
ATOM 1435 C C . LYS A 1 171 ? 2.681 19.419 11.653 1.00 91.44 171 LYS A C 1
ATOM 1437 O O . LYS A 1 171 ? 2.699 20.618 11.909 1.00 91.44 171 LYS A O 1
ATOM 1442 N N . SER A 1 172 ? 2.879 18.485 12.579 1.00 95.12 172 SER A N 1
ATOM 1443 C CA . SER A 1 172 ? 2.981 18.776 14.011 1.00 95.12 172 SER A CA 1
ATOM 1444 C C . SER A 1 172 ? 4.401 19.103 14.474 1.00 95.12 172 SER A C 1
ATOM 1446 O O . SER A 1 172 ? 4.571 19.763 15.499 1.00 95.12 172 SER A O 1
ATOM 1448 N N . ILE A 1 173 ? 5.435 18.701 13.731 1.00 93.50 173 ILE A N 1
ATOM 1449 C CA . ILE A 1 173 ? 6.813 19.115 14.011 1.00 93.50 173 ILE A CA 1
ATOM 1450 C C . ILE A 1 173 ? 7.059 20.468 13.331 1.00 93.50 173 ILE A C 1
ATOM 1452 O O . ILE A 1 173 ? 7.272 20.541 12.127 1.00 93.50 173 ILE A O 1
ATOM 1456 N N . TYR A 1 174 ? 7.069 21.557 14.107 1.00 89.25 174 TYR A N 1
ATOM 1457 C CA . TYR A 1 174 ? 7.211 22.928 13.583 1.00 89.25 174 TYR A CA 1
ATOM 1458 C C . TYR A 1 174 ? 8.432 23.124 12.665 1.00 89.25 174 TYR A C 1
ATOM 1460 O O . TYR A 1 174 ? 8.364 23.802 11.642 1.00 89.25 174 TYR A O 1
ATOM 1468 N N . SER A 1 175 ? 9.564 22.507 13.007 1.00 87.31 175 SER A N 1
ATOM 1469 C CA . SER A 1 175 ? 10.797 22.596 12.222 1.00 87.31 175 SER A CA 1
ATOM 1470 C C . SER A 1 175 ? 10.832 21.648 11.022 1.00 87.31 175 SER A C 1
ATOM 1472 O O . SER A 1 175 ? 11.850 21.631 10.329 1.00 87.31 175 SER A O 1
ATOM 1474 N N . TYR A 1 176 ? 9.766 20.880 10.749 1.00 86.62 176 TYR A N 1
ATOM 1475 C CA . TYR A 1 176 ? 9.745 19.873 9.689 1.00 86.62 176 TYR A CA 1
ATOM 1476 C C . TYR A 1 176 ? 10.067 20.481 8.336 1.00 86.62 176 TYR A C 1
ATOM 1478 O O . TYR A 1 176 ? 11.055 20.077 7.743 1.00 86.62 176 TYR A O 1
ATOM 1486 N N . SER A 1 177 ? 9.331 21.498 7.878 1.00 81.88 177 SER A N 1
ATOM 1487 C CA . SER A 1 177 ? 9.548 22.089 6.549 1.00 81.88 177 SER A CA 1
ATOM 1488 C C . SER A 1 177 ? 10.976 22.617 6.375 1.00 81.88 177 SER A C 1
ATOM 1490 O O . SER A 1 177 ? 11.636 22.325 5.379 1.00 81.88 177 SER A O 1
ATOM 1492 N N . LYS A 1 178 ? 11.504 23.318 7.386 1.00 80.50 178 LYS A N 1
ATOM 1493 C CA . LYS A 1 178 ? 12.882 23.833 7.368 1.00 80.50 178 LYS A CA 1
ATOM 1494 C C . LYS A 1 178 ? 13.910 22.702 7.320 1.00 80.50 178 LYS A C 1
ATOM 1496 O O . LYS A 1 178 ? 14.844 22.761 6.532 1.00 80.50 178 LYS A O 1
ATOM 1501 N N . THR A 1 179 ? 13.734 21.690 8.161 1.00 78.69 179 THR A N 1
ATOM 1502 C CA . THR A 1 179 ? 14.627 20.527 8.242 1.00 78.69 179 THR A CA 1
ATOM 1503 C C . THR A 1 179 ? 14.526 19.657 6.992 1.00 78.69 179 THR A C 1
ATOM 1505 O O . THR A 1 179 ? 15.524 19.119 6.544 1.00 78.69 179 THR A O 1
ATOM 1508 N N . SER A 1 180 ? 13.342 19.576 6.386 1.00 70.81 180 SER A N 1
ATOM 1509 C CA . SER A 1 180 ? 13.084 18.812 5.167 1.00 70.81 180 SER A CA 1
ATOM 1510 C C . SER A 1 180 ? 13.727 19.405 3.926 1.00 70.81 180 SER A C 1
ATOM 1512 O O . SER A 1 180 ? 14.024 18.681 2.984 1.00 70.81 180 SER A O 1
ATOM 1514 N N . ALA A 1 181 ? 13.977 20.715 3.949 1.00 63.56 181 ALA A N 1
ATOM 1515 C CA . ALA A 1 181 ? 14.794 21.389 2.951 1.00 63.56 181 ALA A CA 1
ATOM 1516 C C . ALA A 1 181 ? 16.301 21.152 3.173 1.00 63.56 181 ALA A C 1
ATOM 1518 O O . ALA A 1 181 ? 17.120 21.542 2.343 1.00 63.56 181 ALA A O 1
ATOM 1519 N N . GLN A 1 182 ? 16.677 20.550 4.304 1.00 63.91 182 GLN A N 1
ATOM 1520 C CA . GLN A 1 182 ? 18.047 20.215 4.666 1.00 63.91 182 GLN A CA 1
ATOM 1521 C C . GLN A 1 182 ? 18.269 18.701 4.538 1.00 63.91 182 GLN A C 1
ATOM 1523 O O . GLN A 1 182 ? 17.343 17.896 4.508 1.00 63.91 182 GLN A O 1
ATOM 1528 N N . ARG A 1 183 ? 19.538 18.306 4.448 1.00 66.81 183 ARG A N 1
ATOM 1529 C CA . ARG A 1 183 ? 19.970 16.940 4.117 1.00 66.81 183 ARG A CA 1
ATOM 1530 C C . ARG A 1 183 ? 20.003 16.055 5.358 1.00 66.81 183 ARG A C 1
ATOM 1532 O O . ARG A 1 183 ? 21.027 16.010 6.037 1.00 66.81 183 ARG A O 1
ATOM 1539 N N . HIS A 1 184 ? 18.894 15.400 5.680 1.00 70.25 184 HIS A N 1
ATOM 1540 C CA . HIS A 1 184 ? 18.817 14.558 6.869 1.00 70.25 184 HIS A CA 1
ATOM 1541 C C . HIS A 1 184 ? 17.980 13.299 6.628 1.00 70.25 184 HIS A C 1
ATOM 1543 O O . HIS A 1 184 ? 17.139 13.238 5.734 1.00 70.25 184 HIS A O 1
ATOM 1549 N N . GLN A 1 185 ? 18.194 12.305 7.477 1.00 76.31 185 GLN A N 1
ATOM 1550 C CA . GLN A 1 185 ? 17.363 11.114 7.593 1.00 76.31 185 GLN A CA 1
ATOM 1551 C C . GLN A 1 185 ? 16.870 11.034 9.031 1.00 76.31 185 GLN A C 1
ATOM 1553 O O . GLN A 1 185 ? 17.597 11.389 9.963 1.00 76.31 185 GLN A O 1
ATOM 1558 N N . LEU A 1 186 ? 15.636 10.572 9.201 1.00 87.56 186 LEU A N 1
ATOM 1559 C CA . LEU A 1 186 ? 15.124 10.193 10.507 1.00 87.56 186 LEU A CA 1
ATOM 1560 C C . LEU A 1 186 ? 14.666 8.742 10.465 1.00 87.56 186 LEU A C 1
ATOM 1562 O O . LEU A 1 186 ? 13.818 8.385 9.647 1.00 87.56 186 LEU A O 1
ATOM 1566 N N . LYS A 1 187 ? 15.146 7.946 11.413 1.00 92.19 187 LYS A N 1
ATOM 1567 C CA . LYS A 1 187 ? 14.548 6.669 11.789 1.00 92.19 187 LYS A CA 1
ATOM 1568 C C . LYS A 1 187 ? 14.205 6.749 13.268 1.00 92.19 187 LYS A C 1
ATOM 1570 O O . LYS A 1 187 ? 15.082 7.024 14.088 1.00 92.19 187 LYS A O 1
ATOM 1575 N N . GLY A 1 188 ? 12.922 6.587 13.563 1.00 95.06 188 GLY A N 1
ATOM 1576 C CA . GLY A 1 188 ? 12.408 6.507 14.918 1.00 95.06 188 GLY A CA 1
ATOM 1577 C C . GLY A 1 188 ? 11.486 5.310 15.077 1.00 95.06 188 GLY A C 1
ATOM 1578 O O . GLY A 1 188 ? 10.859 4.861 14.113 1.00 95.06 188 GLY A O 1
ATOM 1579 N N . SER A 1 189 ? 11.354 4.826 16.301 1.00 96.94 189 SER A N 1
ATOM 1580 C CA . SER A 1 189 ? 10.393 3.788 16.649 1.00 96.94 189 SER A CA 1
ATOM 1581 C C . SER A 1 189 ? 9.759 4.042 18.008 1.00 96.94 189 SER A C 1
ATOM 1583 O O . SER A 1 189 ? 10.211 4.897 18.769 1.00 96.94 189 SER A O 1
ATOM 1585 N N . PHE A 1 190 ? 8.668 3.343 18.290 1.00 97.62 190 PHE A N 1
ATOM 1586 C CA . PHE A 1 190 ? 8.042 3.303 19.605 1.00 97.62 190 PHE A CA 1
ATOM 1587 C C . PHE A 1 190 ? 7.238 2.013 19.758 1.00 97.62 190 PHE A C 1
ATOM 1589 O O . PHE A 1 190 ? 6.847 1.389 18.767 1.00 97.62 190 PHE A O 1
ATOM 1596 N N . VAL A 1 191 ? 6.976 1.620 21.000 1.00 97.69 191 VAL A N 1
ATOM 1597 C CA . VAL A 1 191 ? 6.089 0.502 21.316 1.00 97.69 191 VAL A CA 1
ATOM 1598 C C . VAL A 1 191 ? 4.698 1.056 21.586 1.00 97.69 191 VAL A C 1
ATOM 1600 O O . VAL A 1 191 ? 4.512 1.858 22.496 1.00 97.69 191 VAL A O 1
ATOM 1603 N N . LEU A 1 192 ? 3.715 0.613 20.805 1.00 97.88 192 LEU A N 1
ATOM 1604 C CA . LEU A 1 192 ? 2.304 0.825 21.099 1.00 97.88 192 LEU A CA 1
ATOM 1605 C C . LEU A 1 192 ? 1.786 -0.387 21.873 1.00 97.88 192 LEU A C 1
ATOM 1607 O O . LEU A 1 192 ? 1.692 -1.492 21.330 1.00 97.88 192 LEU A O 1
ATOM 1611 N N . THR A 1 193 ? 1.468 -0.197 23.148 1.00 97.06 193 THR A N 1
ATOM 1612 C CA . THR A 1 193 ? 1.046 -1.299 24.014 1.00 97.06 193 THR A CA 1
ATOM 1613 C C . THR A 1 193 ? -0.340 -1.808 23.632 1.00 97.06 193 THR A C 1
ATOM 1615 O O . THR A 1 193 ? -1.127 -1.126 22.964 1.00 97.06 193 THR A O 1
ATOM 1618 N N . ARG A 1 194 ? -0.684 -3.007 24.109 1.00 95.25 194 ARG A N 1
ATOM 1619 C CA . ARG A 1 194 ? -2.054 -3.549 24.034 1.00 95.25 194 ARG A CA 1
ATOM 1620 C C . ARG A 1 194 ? -3.118 -2.655 24.695 1.00 95.25 194 ARG A C 1
ATOM 1622 O O . ARG A 1 194 ? -4.298 -2.828 24.414 1.00 95.25 194 ARG A O 1
ATOM 1629 N N . ASN A 1 195 ? -2.703 -1.708 25.541 1.00 95.00 195 ASN A N 1
ATOM 1630 C CA . ASN A 1 195 ? -3.577 -0.764 26.239 1.00 95.00 195 ASN A CA 1
ATOM 1631 C C . ASN A 1 195 ? -3.672 0.606 25.541 1.00 95.00 195 ASN A C 1
ATOM 1633 O O . ASN A 1 195 ? -4.328 1.500 26.065 1.00 95.00 195 ASN A O 1
ATOM 1637 N N . ASN A 1 196 ? -3.096 0.756 24.340 1.00 95.50 196 ASN A N 1
ATOM 1638 C CA . ASN A 1 196 ? -3.019 2.012 23.575 1.00 95.50 196 ASN A CA 1
ATOM 1639 C C . ASN A 1 196 ? -2.085 3.077 24.168 1.00 95.50 196 ASN A C 1
ATOM 1641 O O . ASN A 1 196 ? -2.248 4.256 23.872 1.00 95.50 196 ASN A O 1
ATOM 1645 N N . GLU A 1 197 ? -1.100 2.674 24.965 1.00 97.25 197 GLU A N 1
ATOM 1646 C CA . GLU A 1 197 ? -0.078 3.585 25.492 1.00 97.25 197 GLU A CA 1
ATOM 1647 C C . GLU A 1 197 ? 1.160 3.559 24.592 1.00 97.25 197 GLU A C 1
ATOM 1649 O O . GLU A 1 197 ? 1.513 2.513 24.037 1.00 97.25 197 GLU A O 1
ATOM 1654 N N . ILE A 1 198 ? 1.829 4.701 24.447 1.00 98.19 198 ILE A N 1
ATOM 1655 C CA . ILE A 1 198 ? 3.104 4.816 23.742 1.00 98.19 198 ILE A CA 1
ATOM 1656 C C . ILE A 1 198 ? 4.236 4.745 24.761 1.00 98.19 198 ILE A C 1
ATOM 1658 O O . ILE A 1 198 ? 4.373 5.612 25.623 1.00 98.19 198 ILE A O 1
ATOM 1662 N N . LEU A 1 199 ? 5.089 3.736 24.606 1.00 96.38 199 LEU A N 1
ATOM 1663 C CA . LEU A 1 199 ? 6.301 3.535 25.393 1.00 96.38 199 LEU A CA 1
ATOM 1664 C C . LEU A 1 199 ? 7.534 3.515 24.486 1.00 96.38 199 LEU A C 1
ATOM 1666 O O . LEU A 1 199 ? 7.438 3.369 23.265 1.00 96.38 199 LEU A O 1
ATOM 1670 N N . ASP A 1 200 ? 8.712 3.630 25.103 1.00 95.19 200 ASP A N 1
ATOM 1671 C CA . ASP A 1 200 ? 9.996 3.347 24.455 1.00 95.19 200 ASP A CA 1
ATOM 1672 C C . ASP A 1 200 ? 10.226 4.086 23.135 1.00 95.19 200 ASP A C 1
ATOM 1674 O O . ASP A 1 200 ? 10.715 3.516 22.160 1.00 95.19 200 ASP A O 1
ATOM 1678 N N . ILE A 1 201 ? 9.877 5.372 23.086 1.00 97.81 201 ILE A N 1
ATOM 1679 C CA . ILE A 1 201 ? 10.156 6.168 21.895 1.00 97.81 201 ILE A CA 1
ATOM 1680 C C . ILE A 1 201 ? 11.675 6.212 21.707 1.00 97.81 201 ILE A C 1
ATOM 1682 O O . ILE A 1 201 ? 12.412 6.692 22.570 1.00 97.81 201 ILE A O 1
ATOM 1686 N N . MET A 1 202 ? 12.155 5.740 20.566 1.00 96.06 202 MET A N 1
ATOM 1687 C CA . MET A 1 202 ? 13.555 5.726 20.175 1.00 96.06 202 MET A CA 1
ATOM 1688 C C . MET A 1 202 ? 13.744 6.526 18.891 1.00 96.06 202 MET A C 1
ATOM 1690 O O . MET A 1 202 ? 12.854 6.642 18.052 1.00 96.06 202 MET A O 1
ATOM 1694 N N . VAL A 1 203 ? 14.922 7.128 18.771 1.00 95.31 203 VAL A N 1
ATOM 1695 C CA . VAL A 1 203 ? 15.392 7.773 17.547 1.00 95.31 203 VAL A CA 1
ATOM 1696 C C . VAL A 1 203 ? 16.698 7.072 17.225 1.00 95.31 203 VAL A C 1
ATOM 1698 O O . VAL A 1 203 ? 17.725 7.400 17.816 1.00 95.31 203 VAL A O 1
ATOM 1701 N N . GLU A 1 204 ? 16.633 6.040 16.387 1.00 93.31 204 GLU A N 1
ATOM 1702 C CA . GLU A 1 204 ? 17.801 5.254 15.983 1.00 93.31 204 GLU A CA 1
ATOM 1703 C C . GLU A 1 204 ? 18.712 6.056 15.056 1.00 93.31 204 GLU A C 1
ATOM 1705 O O . GLU A 1 204 ? 19.932 5.931 15.116 1.00 93.31 204 GLU A O 1
ATOM 1710 N N . GLN A 1 205 ? 18.114 6.900 14.217 1.00 89.19 205 GLN A N 1
ATOM 1711 C CA . GLN A 1 205 ? 18.830 7.817 13.346 1.00 89.19 205 GLN A CA 1
ATOM 1712 C C . GLN A 1 205 ? 18.197 9.197 13.469 1.00 89.19 205 GLN A C 1
ATOM 1714 O O . GLN A 1 205 ? 17.067 9.410 13.034 1.00 89.19 205 GLN A O 1
ATOM 1719 N N . GLY A 1 206 ? 18.915 10.105 14.126 1.00 86.00 206 GLY A N 1
ATOM 1720 C CA . GLY A 1 206 ? 18.463 11.461 14.421 1.00 86.00 206 GLY A CA 1
ATOM 1721 C C . GLY A 1 206 ? 18.926 12.489 13.395 1.00 86.00 206 GLY A C 1
ATOM 1722 O O . GLY A 1 206 ? 19.921 12.303 12.697 1.00 86.00 206 GLY A O 1
ATOM 1723 N N . ILE A 1 207 ? 18.222 13.616 13.355 1.00 84.94 207 ILE A N 1
ATOM 1724 C CA . ILE A 1 207 ? 18.567 14.766 12.508 1.00 84.94 207 ILE A CA 1
ATOM 1725 C C . ILE A 1 207 ? 19.471 15.718 13.286 1.00 84.94 207 ILE A C 1
ATOM 1727 O O . ILE A 1 207 ? 20.542 16.114 12.828 1.00 84.94 207 ILE A O 1
ATOM 1731 N N . ASN A 1 208 ? 18.981 16.143 14.447 1.00 88.38 208 ASN A N 1
ATOM 1732 C CA . ASN A 1 208 ? 19.669 16.952 15.439 1.00 88.38 208 ASN A CA 1
ATOM 1733 C C . ASN A 1 208 ? 18.862 16.895 16.742 1.00 88.38 208 ASN A C 1
ATOM 1735 O O . ASN A 1 208 ? 17.653 16.665 16.728 1.00 88.38 208 ASN A O 1
ATOM 1739 N N . LYS A 1 209 ? 19.503 17.208 17.873 1.00 91.56 209 LYS A N 1
ATOM 1740 C CA . LYS A 1 209 ? 18.883 17.097 19.206 1.00 91.56 209 LYS A CA 1
ATOM 1741 C C . LYS A 1 209 ? 17.549 17.843 19.345 1.00 91.56 209 LYS A C 1
ATOM 1743 O O . LYS A 1 209 ? 16.668 17.380 20.064 1.00 91.56 209 LYS A O 1
ATOM 1748 N N . SER A 1 210 ? 17.397 19.001 18.697 1.00 92.25 210 SER A N 1
ATOM 1749 C CA . SER A 1 210 ? 16.156 19.782 18.768 1.00 92.25 210 SER A CA 1
ATOM 1750 C C . SER A 1 210 ? 15.028 19.096 18.005 1.00 92.25 210 SER A C 1
ATOM 1752 O O . SER A 1 210 ? 13.933 18.955 18.548 1.00 92.25 210 SER A O 1
ATOM 1754 N N . PHE A 1 211 ? 15.304 18.632 16.788 1.00 92.38 211 PHE A N 1
ATOM 1755 C CA . PHE A 1 211 ? 14.346 17.891 15.980 1.00 92.38 211 PHE A CA 1
ATOM 1756 C C . PHE A 1 211 ? 13.956 16.573 16.650 1.00 92.38 211 PHE A C 1
ATOM 1758 O O . PHE A 1 211 ? 12.771 16.288 16.783 1.00 92.38 211 PHE A O 1
ATOM 1765 N N . ASP A 1 212 ? 14.930 15.812 17.150 1.00 93.12 212 ASP A N 1
ATOM 1766 C CA . ASP A 1 212 ? 14.698 14.517 17.794 1.00 93.12 212 ASP A CA 1
ATOM 1767 C C . ASP A 1 212 ? 13.838 14.672 19.061 1.00 93.12 212 ASP A C 1
ATOM 1769 O O . ASP A 1 212 ? 12.956 13.855 19.334 1.00 93.12 212 ASP A O 1
ATOM 1773 N N . LYS A 1 213 ? 14.035 15.764 19.817 1.00 95.69 213 LYS A N 1
ATOM 1774 C CA . LYS A 1 213 ? 13.180 16.125 20.957 1.00 95.69 213 LYS A CA 1
ATOM 1775 C C . LYS A 1 213 ? 11.751 16.450 20.514 1.00 95.69 213 LYS A C 1
ATOM 1777 O O . LYS A 1 213 ? 10.805 15.986 21.149 1.00 95.69 213 LYS A O 1
ATOM 1782 N N . SER A 1 214 ? 11.581 17.226 19.441 1.00 95.88 214 SER A N 1
ATOM 1783 C CA . SER A 1 214 ? 10.259 17.521 18.875 1.00 95.88 214 SER A CA 1
ATOM 1784 C C . SER A 1 214 ? 9.568 16.265 18.352 1.00 95.88 214 SER A C 1
ATOM 1786 O O . SER A 1 214 ? 8.388 16.085 18.627 1.00 95.88 214 SER A O 1
ATOM 1788 N N . PHE A 1 215 ? 10.293 15.377 17.668 1.00 95.75 215 PHE A N 1
ATOM 1789 C CA . PHE A 1 215 ? 9.774 14.092 17.210 1.00 95.75 215 PHE A CA 1
ATOM 1790 C C . PHE A 1 215 ? 9.241 13.272 18.385 1.00 95.75 215 PHE A C 1
ATOM 1792 O O . PHE A 1 215 ? 8.068 12.920 18.382 1.00 95.75 215 PHE A O 1
ATOM 1799 N N . ARG A 1 216 ? 10.049 13.060 19.434 1.00 97.50 216 ARG A N 1
ATOM 1800 C CA . ARG A 1 216 ? 9.623 12.316 20.633 1.00 97.50 216 ARG A CA 1
ATOM 1801 C C . ARG A 1 216 ? 8.369 12.910 21.263 1.00 97.50 216 ARG A C 1
ATOM 1803 O O . ARG A 1 216 ? 7.434 12.180 21.572 1.00 97.50 216 ARG A O 1
ATOM 1810 N N . LYS A 1 217 ? 8.328 14.237 21.406 1.00 97.81 217 LYS A N 1
ATOM 1811 C CA . LYS A 1 217 ? 7.162 14.932 21.952 1.00 97.81 217 LYS A CA 1
ATOM 1812 C C . LYS A 1 217 ? 5.913 14.718 21.096 1.00 97.81 217 LYS A C 1
ATOM 1814 O O . LYS A 1 217 ? 4.873 14.376 21.637 1.00 97.81 217 LYS A O 1
ATOM 1819 N N . VAL A 1 218 ? 6.008 14.910 19.782 1.00 97.81 218 VAL A N 1
ATOM 1820 C CA . VAL A 1 218 ? 4.859 14.772 18.877 1.00 97.81 218 VAL A CA 1
ATOM 1821 C C . VAL A 1 218 ? 4.387 13.318 18.794 1.00 97.81 218 VAL A C 1
ATOM 1823 O O . VAL A 1 218 ? 3.185 13.080 18.747 1.00 97.81 218 VAL A O 1
ATOM 1826 N N . VAL A 1 219 ? 5.304 12.345 18.820 1.00 98.00 219 VAL A N 1
ATOM 1827 C CA . VAL A 1 219 ? 4.953 10.921 18.923 1.00 98.00 219 VAL A CA 1
ATOM 1828 C C . VAL A 1 219 ? 4.166 10.669 20.209 1.00 98.00 219 VAL A C 1
ATOM 1830 O O . VAL A 1 219 ? 3.073 10.117 20.126 1.00 98.00 219 VAL A O 1
ATOM 1833 N N . GLN A 1 220 ? 4.638 11.147 21.365 1.00 98.12 220 GLN A N 1
ATOM 1834 C CA . GLN A 1 220 ? 3.900 11.015 22.628 1.00 98.12 220 GLN A CA 1
ATOM 1835 C C . GLN A 1 220 ? 2.525 11.702 22.574 1.00 98.12 220 GLN A C 1
ATOM 1837 O O . GLN A 1 220 ? 1.518 11.105 22.939 1.00 98.12 220 GLN A O 1
ATOM 1842 N N . ASP A 1 221 ? 2.453 12.934 22.059 1.00 97.62 221 ASP A N 1
ATOM 1843 C CA . ASP A 1 221 ? 1.205 13.704 21.941 1.00 97.62 221 ASP A CA 1
ATOM 1844 C C . ASP A 1 221 ? 0.180 13.023 20.994 1.00 97.62 221 ASP A C 1
ATOM 1846 O O . ASP A 1 221 ? -1.013 13.353 21.016 1.00 97.62 221 ASP A O 1
ATOM 1850 N N . SER A 1 222 ? 0.634 12.072 20.164 1.00 97.25 222 SER A N 1
ATOM 1851 C CA . SER A 1 222 ? -0.192 11.303 19.229 1.00 97.25 222 SER A CA 1
ATOM 1852 C C . SER A 1 222 ? -0.900 10.093 19.846 1.00 97.25 222 SER A C 1
ATOM 1854 O O . SER A 1 222 ? -1.780 9.534 19.195 1.00 97.25 222 SER A O 1
ATOM 1856 N N . GLU A 1 223 ? -0.560 9.703 21.080 1.00 97.69 223 GLU A N 1
ATOM 1857 C CA . GLU A 1 223 ? -1.083 8.509 21.768 1.00 97.69 223 GLU A CA 1
ATOM 1858 C C . GLU A 1 223 ? -2.612 8.409 21.708 1.00 97.69 223 GLU A C 1
ATOM 1860 O O . GLU A 1 223 ? -3.159 7.393 21.293 1.00 97.69 223 GLU A O 1
ATOM 1865 N N . LYS A 1 224 ? -3.307 9.520 21.978 1.00 96.25 224 LYS A N 1
ATOM 1866 C CA . LYS A 1 224 ? -4.778 9.625 21.932 1.00 96.25 224 LYS A CA 1
ATOM 1867 C C . LYS A 1 224 ? -5.424 9.299 20.579 1.00 96.25 224 LYS A C 1
ATOM 1869 O O . LYS A 1 224 ? -6.642 9.152 20.509 1.00 96.25 224 LYS A O 1
ATOM 1874 N N . TYR A 1 225 ? -4.646 9.268 19.501 1.00 95.31 225 TYR A N 1
ATOM 1875 C CA . TYR A 1 225 ? -5.125 8.933 18.162 1.00 95.31 225 TYR A CA 1
ATOM 1876 C C . TYR A 1 225 ? -4.854 7.471 17.803 1.00 95.31 225 TYR A C 1
ATOM 1878 O O . TYR A 1 225 ? -5.396 6.983 16.815 1.00 95.31 225 TYR A O 1
ATOM 1886 N N . TRP A 1 226 ? -4.034 6.754 18.567 1.00 94.81 226 TRP A N 1
ATOM 1887 C CA . TRP A 1 226 ? -3.752 5.353 18.300 1.00 94.81 226 TRP A CA 1
ATOM 1888 C C . TRP A 1 226 ? -4.812 4.436 18.900 1.00 94.81 226 TRP A C 1
ATOM 1890 O O . TRP A 1 226 ? -5.265 4.610 20.028 1.00 94.81 226 TRP A O 1
ATOM 1900 N N . LYS A 1 227 ? -5.178 3.412 18.130 1.00 93.88 227 LYS A N 1
ATOM 1901 C CA . LYS A 1 227 ? -6.014 2.305 18.580 1.00 93.88 227 LYS A CA 1
ATOM 1902 C C . LYS A 1 227 ? -5.383 0.981 18.171 1.00 93.88 227 LYS A C 1
ATOM 1904 O O . LYS A 1 227 ? -5.409 0.572 17.010 1.00 93.88 227 LYS A O 1
ATOM 1909 N N . ASN A 1 228 ? -4.841 0.295 19.156 1.00 95.06 228 ASN A N 1
ATOM 1910 C CA . ASN A 1 228 ? -4.316 -1.045 19.088 1.00 95.06 228 ASN A CA 1
ATOM 1911 C C . ASN A 1 228 ? -5.364 -2.067 19.549 1.00 95.06 228 ASN A C 1
ATOM 1913 O O . ASN A 1 228 ? -5.455 -2.434 20.716 1.00 95.06 228 ASN A O 1
ATOM 1917 N N . SER A 1 229 ? -6.147 -2.566 18.599 1.00 91.56 229 SER A N 1
ATOM 1918 C CA . SER A 1 229 ? -7.113 -3.647 18.822 1.00 91.56 229 SER A CA 1
ATOM 1919 C C . SER A 1 229 ? -6.507 -5.049 18.675 1.00 91.56 229 SER A C 1
ATOM 1921 O O . SER A 1 229 ? -7.245 -6.030 18.689 1.00 91.56 229 SER A O 1
ATOM 1923 N N . THR A 1 230 ? -5.181 -5.170 18.529 1.00 90.94 230 THR A N 1
ATOM 1924 C CA . THR A 1 230 ? -4.516 -6.467 18.296 1.00 90.94 230 THR A CA 1
ATOM 1925 C C . THR A 1 230 ? -4.356 -7.305 19.567 1.00 90.94 230 THR A C 1
ATOM 1927 O O . THR A 1 230 ? -4.080 -8.499 19.484 1.00 90.94 230 THR A O 1
ATOM 1930 N N . GLY A 1 231 ? -4.488 -6.685 20.747 1.00 93.38 231 GLY A N 1
ATOM 1931 C CA . GLY A 1 231 ? -4.219 -7.324 22.039 1.00 93.38 231 GLY A CA 1
ATOM 1932 C C . GLY A 1 231 ? -2.731 -7.573 22.330 1.00 93.38 231 GLY A C 1
ATOM 1933 O O . GLY A 1 231 ? -2.408 -8.189 23.345 1.00 93.38 231 GLY A O 1
ATOM 1934 N N . LYS A 1 232 ? -1.823 -7.090 21.471 1.00 95.38 232 LYS A N 1
ATOM 1935 C CA . LYS A 1 232 ? -0.369 -7.305 21.544 1.00 95.38 232 LYS A CA 1
ATOM 1936 C C . LYS A 1 232 ? 0.383 -5.981 21.632 1.00 95.38 232 LYS A C 1
ATOM 1938 O O . LYS A 1 232 ? -0.118 -4.959 21.176 1.00 95.38 232 LYS A O 1
ATOM 1943 N N . ASN A 1 233 ? 1.594 -5.994 22.183 1.00 96.94 233 ASN A N 1
ATOM 1944 C CA . ASN A 1 233 ? 2.494 -4.842 22.116 1.00 96.94 233 ASN A CA 1
ATOM 1945 C C . ASN A 1 233 ? 3.147 -4.809 20.729 1.00 96.94 233 ASN A C 1
ATOM 1947 O O . ASN A 1 23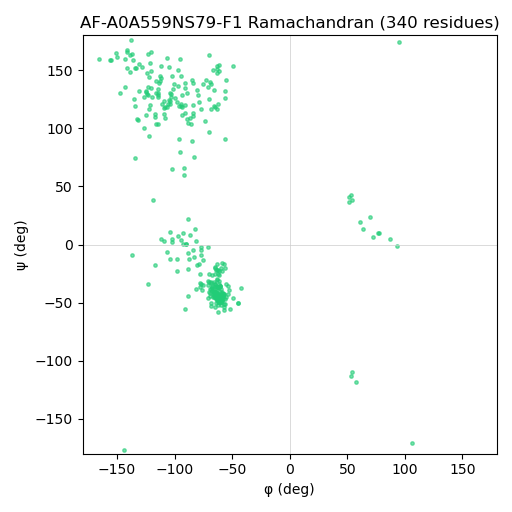3 ? 3.775 -5.790 20.330 1.00 96.94 233 ASN A O 1
ATOM 1951 N N . ILE A 1 234 ? 2.984 -3.709 19.995 1.00 96.69 234 ILE A N 1
ATOM 1952 C CA . ILE A 1 234 ? 3.428 -3.591 18.601 1.00 96.69 234 ILE A CA 1
ATOM 1953 C C . ILE A 1 234 ? 4.547 -2.554 18.491 1.00 96.69 234 ILE A C 1
ATOM 1955 O O . ILE A 1 234 ? 4.387 -1.416 18.928 1.00 96.69 234 ILE A O 1
ATOM 1959 N N . LEU A 1 235 ? 5.660 -2.921 17.856 1.00 96.62 235 LEU A N 1
ATOM 1960 C CA . LEU A 1 235 ? 6.706 -1.986 17.455 1.00 96.62 235 LEU A CA 1
ATOM 1961 C C . LEU A 1 235 ? 6.266 -1.227 16.199 1.00 96.62 235 LEU A C 1
ATOM 1963 O O . LEU A 1 235 ? 6.116 -1.814 15.125 1.00 96.62 235 LEU A O 1
ATOM 1967 N N . ILE A 1 236 ? 6.122 0.090 16.322 1.00 94.94 236 ILE A N 1
ATOM 1968 C CA . ILE A 1 236 ? 5.879 0.997 15.203 1.00 94.94 236 ILE A CA 1
ATOM 1969 C C . ILE A 1 236 ? 7.199 1.659 14.823 1.00 94.94 236 ILE A C 1
ATOM 1971 O O . ILE A 1 236 ? 7.858 2.266 15.662 1.00 94.94 236 ILE A O 1
ATOM 1975 N N . VAL A 1 237 ? 7.579 1.564 13.548 1.00 93.62 237 VAL A N 1
ATOM 1976 C CA . VAL A 1 237 ? 8.790 2.190 13.003 1.00 93.62 237 VAL A CA 1
ATOM 1977 C C . VAL A 1 237 ? 8.381 3.255 11.994 1.00 93.62 237 VAL A C 1
ATOM 1979 O O . VAL A 1 237 ? 7.647 2.971 11.053 1.00 93.62 237 VAL A O 1
ATOM 1982 N N . GLN A 1 238 ? 8.883 4.475 12.166 1.00 91.44 238 GLN A N 1
ATOM 1983 C CA . GLN A 1 238 ? 8.686 5.582 11.239 1.00 91.44 238 GLN A CA 1
ATOM 1984 C C . GLN A 1 238 ? 10.025 6.011 10.645 1.00 91.44 238 GLN A C 1
ATOM 1986 O O . GLN A 1 238 ? 10.990 6.285 11.360 1.00 91.44 238 GLN A O 1
ATOM 1991 N N . LYS A 1 239 ? 10.055 6.134 9.318 1.00 87.94 239 LYS A N 1
ATOM 1992 C CA . LYS A 1 239 ? 11.195 6.670 8.572 1.00 87.94 239 LYS A CA 1
ATOM 1993 C C . LYS A 1 239 ? 10.800 7.962 7.861 1.00 87.94 239 LYS A C 1
ATOM 1995 O O . LYS A 1 239 ? 9.684 8.058 7.345 1.00 87.94 239 LYS A O 1
ATOM 2000 N N . PHE A 1 240 ? 11.694 8.945 7.839 1.00 80.50 240 PHE A N 1
ATOM 2001 C CA . PHE A 1 240 ? 11.600 10.107 6.960 1.00 80.50 240 PHE A CA 1
ATOM 2002 C C . PHE A 1 240 ? 12.882 10.261 6.168 1.00 80.50 240 PHE A C 1
ATOM 2004 O O . PHE A 1 240 ? 13.961 10.412 6.743 1.00 80.50 240 PHE A O 1
ATOM 2011 N N . ASN A 1 241 ? 12.702 10.340 4.856 1.00 72.50 241 ASN A N 1
ATOM 2012 C CA . ASN A 1 241 ? 13.769 10.629 3.922 1.00 72.50 241 ASN A CA 1
ATOM 2013 C C . ASN A 1 241 ? 13.528 12.035 3.400 1.00 72.50 241 ASN A C 1
ATOM 2015 O O . ASN A 1 241 ? 12.550 12.296 2.692 1.00 72.50 241 ASN A O 1
ATOM 2019 N N . PHE A 1 242 ? 14.382 12.961 3.818 1.00 70.44 242 PHE A N 1
ATOM 2020 C CA . PHE A 1 242 ? 14.344 14.328 3.336 1.00 70.44 242 PHE A CA 1
ATOM 2021 C C . PHE A 1 242 ? 15.211 14.386 2.080 1.00 70.44 242 PHE A C 1
ATOM 2023 O O . PHE A 1 242 ? 16.430 14.255 2.139 1.00 70.44 242 PHE A O 1
ATOM 2030 N N . PHE A 1 243 ? 14.536 14.444 0.932 1.00 58.97 243 PHE A N 1
ATOM 2031 C CA . PHE A 1 243 ? 15.094 14.158 -0.388 1.00 58.97 243 PHE A CA 1
ATOM 2032 C C . PHE A 1 243 ? 16.325 15.023 -0.730 1.00 58.97 243 PHE A C 1
ATOM 2034 O O . PHE A 1 243 ? 16.249 16.254 -0.722 1.00 58.97 243 PHE A O 1
ATOM 2041 N N . GLU A 1 244 ? 17.447 14.395 -1.108 1.00 57.06 244 GLU A N 1
ATOM 2042 C CA . GLU A 1 244 ? 18.691 15.088 -1.476 1.00 57.06 244 GLU A CA 1
ATOM 2043 C C . GLU A 1 244 ? 18.819 15.391 -2.991 1.00 57.06 244 GLU A C 1
ATOM 2045 O O . GLU A 1 244 ? 19.800 14.977 -3.599 1.00 57.06 244 GLU A O 1
ATOM 2050 N N . GLN A 1 245 ? 17.918 16.164 -3.628 1.00 50.34 245 GLN A N 1
ATOM 2051 C CA . GLN A 1 245 ? 17.943 16.401 -5.104 1.00 50.34 245 GLN A CA 1
ATOM 2052 C C . GLN A 1 245 ? 19.353 16.649 -5.702 1.00 50.34 245 GLN A C 1
ATOM 2054 O O . GLN A 1 245 ? 19.633 16.231 -6.819 1.00 50.34 245 GLN A O 1
ATOM 2059 N N . GLY A 1 246 ? 20.234 17.361 -4.985 1.00 51.38 246 GLY A N 1
ATOM 2060 C CA . GLY A 1 246 ? 21.491 17.887 -5.531 1.00 51.38 246 GLY A CA 1
ATOM 2061 C C . GLY A 1 246 ? 22.795 17.200 -5.110 1.00 51.38 246 GLY A C 1
ATOM 2062 O O . GLY A 1 246 ? 23.840 17.590 -5.620 1.00 51.38 246 GLY A O 1
ATOM 2063 N N . LYS A 1 247 ? 22.796 16.236 -4.174 1.00 51.16 247 LYS A N 1
ATOM 2064 C CA . LYS A 1 247 ? 24.039 15.538 -3.756 1.00 51.16 247 LYS A CA 1
ATOM 2065 C C . LYS A 1 247 ? 24.246 14.187 -4.434 1.00 51.16 247 LYS A C 1
ATOM 2067 O O . LYS A 1 247 ? 25.386 13.739 -4.538 1.00 51.16 247 LYS A O 1
ATOM 2072 N N . TYR A 1 248 ? 23.173 13.563 -4.912 1.00 55.03 248 TYR A N 1
ATOM 2073 C CA . TYR A 1 248 ? 23.237 12.265 -5.586 1.00 55.03 248 TYR A CA 1
ATOM 2074 C C . TYR A 1 248 ? 24.113 12.316 -6.837 1.00 55.03 248 TYR A C 1
ATOM 2076 O O . TYR A 1 248 ? 24.935 11.439 -7.068 1.00 55.03 248 TYR A O 1
ATOM 2084 N N . PHE A 1 249 ? 24.032 13.418 -7.568 1.00 56.94 249 PHE A N 1
ATOM 2085 C CA . PHE A 1 249 ? 24.702 13.656 -8.841 1.00 56.94 249 PHE A CA 1
ATOM 2086 C C . PHE A 1 249 ? 26.170 14.108 -8.731 1.00 56.94 249 PHE A C 1
ATOM 2088 O O . PHE A 1 249 ? 26.743 14.597 -9.702 1.00 56.94 249 PHE A O 1
ATOM 2095 N N . ILE A 1 250 ? 26.793 13.983 -7.554 1.00 58.44 250 ILE A N 1
ATOM 2096 C CA . ILE A 1 250 ? 28.207 14.350 -7.365 1.00 58.44 250 ILE A CA 1
ATOM 2097 C C . ILE A 1 250 ? 29.143 13.270 -7.925 1.00 58.44 250 ILE A C 1
ATOM 2099 O O . ILE A 1 250 ? 30.221 13.587 -8.420 1.00 58.44 250 ILE A O 1
ATOM 2103 N N . LYS A 1 251 ? 28.736 11.998 -7.851 1.00 66.31 251 LYS A N 1
ATOM 2104 C CA . LYS A 1 251 ? 29.487 10.858 -8.390 1.00 66.31 251 LYS A CA 1
ATOM 2105 C C . LYS A 1 251 ? 28.958 10.493 -9.775 1.00 66.31 251 LYS A C 1
ATOM 2107 O O . LYS A 1 251 ? 27.742 10.462 -9.972 1.00 66.31 251 LYS A O 1
ATOM 2112 N N . LYS A 1 252 ? 29.859 10.221 -10.722 1.00 72.12 252 LYS A N 1
ATOM 2113 C CA . LYS A 1 252 ? 29.501 9.881 -12.108 1.00 72.12 252 LYS A CA 1
ATOM 2114 C C . LYS A 1 252 ? 28.656 8.605 -12.165 1.00 72.12 252 LYS A C 1
ATOM 2116 O O . LYS A 1 252 ? 27.687 8.546 -12.903 1.00 72.12 252 LYS A O 1
ATOM 2121 N N . GLU A 1 253 ? 28.954 7.636 -11.314 1.00 73.50 253 GLU A N 1
ATOM 2122 C CA . GLU A 1 253 ? 28.268 6.346 -11.264 1.00 73.50 253 GLU A CA 1
ATOM 2123 C C . GLU A 1 253 ? 26.780 6.502 -10.901 1.00 73.50 253 GLU A C 1
ATOM 2125 O O . GLU A 1 253 ? 25.922 5.842 -11.477 1.00 73.50 253 GLU A O 1
ATOM 2130 N N . ASN A 1 254 ? 26.445 7.449 -10.015 1.00 75.50 254 ASN A N 1
ATOM 2131 C CA . ASN A 1 254 ? 25.050 7.768 -9.690 1.00 75.50 254 ASN A CA 1
ATOM 2132 C C . ASN A 1 254 ? 24.318 8.429 -10.872 1.00 75.50 254 ASN A C 1
ATOM 2134 O O . ASN A 1 254 ? 23.111 8.244 -11.031 1.00 75.50 254 ASN A O 1
ATOM 2138 N N . TRP A 1 255 ? 25.034 9.211 -11.688 1.00 79.75 255 TRP A N 1
ATOM 2139 C CA . TRP A 1 255 ? 24.494 9.771 -12.928 1.00 79.75 255 TRP A CA 1
ATOM 2140 C C . TRP A 1 255 ? 24.252 8.693 -13.974 1.00 79.75 255 TRP A C 1
ATOM 2142 O O . TRP A 1 255 ? 23.209 8.728 -14.621 1.00 79.75 255 TRP A O 1
ATOM 2152 N N . ASP A 1 256 ? 25.196 7.772 -14.145 1.00 85.75 256 ASP A N 1
ATOM 2153 C CA . ASP A 1 256 ? 25.090 6.688 -15.119 1.00 85.75 256 ASP A CA 1
ATOM 2154 C C . ASP A 1 256 ? 23.908 5.775 -14.752 1.00 85.75 256 ASP A C 1
ATOM 2156 O O . ASP A 1 256 ? 23.023 5.567 -15.583 1.00 85.75 256 ASP A O 1
ATOM 2160 N N . PHE A 1 257 ? 23.799 5.374 -13.477 1.00 87.69 257 PHE A N 1
ATOM 2161 C CA . PHE A 1 257 ? 22.633 4.664 -12.941 1.00 87.69 257 PHE A CA 1
ATOM 2162 C C . PHE A 1 257 ? 21.323 5.399 -13.265 1.00 87.69 257 PHE A C 1
ATOM 2164 O O . PHE A 1 257 ? 20.428 4.843 -13.900 1.00 87.69 257 PHE A O 1
ATOM 2171 N N . TYR A 1 258 ? 21.215 6.675 -12.878 1.00 86.94 258 TYR A N 1
ATOM 2172 C CA . TYR A 1 258 ? 20.003 7.467 -13.094 1.00 86.94 258 TYR A CA 1
ATOM 2173 C C . TYR A 1 258 ? 19.621 7.572 -14.578 1.00 86.94 258 TYR A C 1
ATOM 2175 O O . TYR A 1 258 ? 18.451 7.397 -14.927 1.00 86.94 258 TYR A O 1
ATOM 2183 N N . HIS A 1 259 ? 20.586 7.845 -15.461 1.00 90.19 259 HIS A N 1
ATOM 2184 C CA . HIS A 1 259 ? 20.329 7.967 -16.895 1.00 90.19 259 HIS A CA 1
ATOM 2185 C C . HIS A 1 259 ? 19.893 6.644 -17.517 1.00 90.19 259 HIS A C 1
ATOM 2187 O O . HIS A 1 259 ? 18.972 6.648 -18.336 1.00 90.19 259 HIS A O 1
ATOM 2193 N N . HIS A 1 260 ? 20.515 5.529 -17.128 1.00 94.44 260 HIS A N 1
ATOM 2194 C CA . HIS A 1 260 ? 20.104 4.206 -17.582 1.00 94.44 260 HIS A CA 1
ATOM 2195 C C . HIS A 1 260 ? 18.671 3.892 -17.144 1.00 94.44 260 HIS A C 1
ATOM 2197 O O . HIS A 1 260 ? 17.856 3.545 -17.997 1.00 94.44 260 HIS A O 1
ATOM 2203 N N . VAL A 1 261 ? 18.314 4.132 -15.874 1.00 93.81 261 VAL A N 1
ATOM 2204 C CA . VAL A 1 261 ? 16.931 3.944 -15.395 1.00 93.81 261 VAL A CA 1
ATOM 2205 C C . VAL A 1 261 ? 15.948 4.817 -16.169 1.00 93.81 261 VAL A C 1
ATOM 2207 O O . VAL A 1 261 ? 14.940 4.319 -16.660 1.00 93.81 261 VAL A O 1
ATOM 2210 N N . LYS A 1 262 ? 16.245 6.111 -16.341 1.00 94.25 262 LYS A N 1
ATOM 2211 C CA . LYS A 1 262 ? 15.357 7.036 -17.062 1.00 94.25 262 LYS A CA 1
ATOM 2212 C C . LYS A 1 262 ? 15.160 6.581 -18.513 1.00 94.25 262 LYS A C 1
ATOM 2214 O O . LYS A 1 262 ? 14.039 6.577 -19.016 1.00 94.25 262 LYS A O 1
ATOM 2219 N N . LYS A 1 263 ? 16.235 6.180 -19.193 1.00 97.25 263 LYS A N 1
ATOM 2220 C CA . LYS A 1 263 ? 16.164 5.703 -20.578 1.00 97.25 263 LYS A CA 1
ATOM 2221 C C . LYS A 1 263 ? 15.379 4.394 -20.688 1.00 97.25 263 LYS A C 1
ATOM 2223 O O . LYS A 1 263 ? 14.554 4.266 -21.587 1.00 97.25 263 LYS A O 1
ATOM 2228 N N . ALA A 1 264 ? 15.579 3.465 -19.758 1.00 97.62 264 ALA A N 1
ATOM 2229 C CA . ALA A 1 264 ? 14.795 2.239 -19.678 1.00 97.62 264 ALA A CA 1
ATOM 2230 C C . ALA A 1 264 ? 13.302 2.520 -19.437 1.00 97.62 264 ALA A C 1
ATOM 2232 O O . ALA A 1 264 ? 12.461 1.955 -20.130 1.00 97.62 264 ALA A O 1
ATOM 2233 N N . ASP A 1 265 ? 12.964 3.447 -18.533 1.00 96.69 265 ASP A N 1
ATOM 2234 C CA . ASP A 1 265 ? 11.581 3.868 -18.274 1.00 96.69 265 ASP A CA 1
ATOM 2235 C C . ASP A 1 265 ? 10.909 4.469 -19.517 1.00 96.69 265 ASP A C 1
ATOM 2237 O O . ASP A 1 265 ? 9.704 4.299 -19.713 1.00 96.69 265 ASP A O 1
ATOM 2241 N N . ASP A 1 266 ? 11.658 5.197 -20.352 1.00 97.88 266 ASP A N 1
ATOM 2242 C CA . ASP A 1 266 ? 11.139 5.737 -21.610 1.00 97.88 266 ASP A CA 1
ATOM 2243 C C . ASP A 1 266 ? 10.773 4.605 -22.586 1.00 97.88 266 ASP A C 1
ATOM 2245 O O . ASP A 1 266 ? 9.665 4.616 -23.123 1.00 97.88 266 ASP A O 1
ATOM 2249 N N . TYR A 1 267 ? 11.636 3.593 -22.746 1.00 98.44 267 TYR A N 1
ATOM 2250 C CA . TYR A 1 267 ? 11.335 2.406 -23.561 1.00 98.44 267 TYR A CA 1
ATOM 2251 C C . TYR A 1 267 ? 10.193 1.563 -22.984 1.00 98.44 267 TYR A C 1
ATOM 2253 O O . TYR A 1 267 ? 9.309 1.121 -23.720 1.00 98.44 267 TYR A O 1
ATOM 2261 N N . TYR A 1 268 ? 10.161 1.389 -21.661 1.00 97.75 268 TYR A N 1
ATOM 2262 C CA . TYR A 1 268 ? 9.098 0.672 -20.961 1.00 97.75 268 TYR A CA 1
ATOM 2263 C C . TYR A 1 268 ? 7.725 1.308 -21.224 1.00 97.75 268 TYR A C 1
ATOM 2265 O O . TYR A 1 268 ? 6.759 0.606 -21.521 1.00 97.75 268 TYR A O 1
ATOM 2273 N N . LYS A 1 269 ? 7.627 2.646 -21.181 1.00 95.88 269 LYS A N 1
ATOM 2274 C CA . LYS A 1 269 ? 6.376 3.378 -21.466 1.00 95.88 269 LYS A CA 1
ATOM 2275 C C . LYS A 1 269 ? 5.881 3.186 -22.896 1.00 95.88 269 LYS A C 1
ATOM 2277 O O . LYS A 1 269 ? 4.676 3.244 -23.123 1.00 95.88 269 LYS A O 1
ATOM 2282 N N . THR A 1 270 ? 6.788 2.965 -23.845 1.00 96.88 270 THR A N 1
ATOM 2283 C CA . THR A 1 270 ? 6.455 2.661 -25.242 1.00 96.88 270 THR A CA 1
ATOM 2284 C C . THR A 1 270 ? 6.363 1.160 -25.521 1.00 96.88 270 THR A C 1
ATOM 2286 O O . THR A 1 270 ? 6.263 0.776 -26.682 1.00 96.88 270 THR A O 1
ATOM 2289 N N . LEU A 1 271 ? 6.383 0.317 -24.479 1.00 96.75 271 LEU A N 1
ATOM 2290 C CA . LEU A 1 271 ? 6.315 -1.149 -24.554 1.00 96.75 271 LEU A CA 1
ATOM 2291 C C . LEU A 1 271 ? 7.477 -1.805 -25.324 1.00 96.75 271 LEU A C 1
ATOM 2293 O O . LEU A 1 271 ? 7.377 -2.962 -25.732 1.00 96.75 271 LEU A O 1
ATOM 2297 N N . ASP A 1 272 ? 8.598 -1.099 -25.494 1.00 98.06 272 ASP A N 1
ATOM 2298 C CA . ASP A 1 272 ? 9.828 -1.674 -26.044 1.00 98.06 272 ASP A CA 1
ATOM 2299 C C . ASP A 1 272 ? 10.602 -2.373 -24.921 1.00 98.06 272 ASP A C 1
ATOM 2301 O O . ASP A 1 272 ? 11.576 -1.864 -24.363 1.00 98.06 272 ASP A O 1
ATOM 2305 N N . PHE A 1 273 ? 10.102 -3.546 -24.538 1.00 98.31 273 PHE A N 1
ATOM 2306 C CA . PHE A 1 273 ? 10.625 -4.294 -23.399 1.00 98.31 273 PHE A CA 1
ATOM 2307 C C . PHE A 1 273 ? 12.042 -4.825 -23.623 1.00 98.31 273 PHE A C 1
ATOM 2309 O O . PHE A 1 273 ? 12.766 -5.003 -22.650 1.00 98.31 273 PHE A O 1
ATOM 2316 N N . ILE A 1 274 ? 12.456 -5.056 -24.873 1.00 98.31 274 ILE A N 1
ATOM 2317 C CA . ILE A 1 274 ? 13.819 -5.511 -25.177 1.00 98.31 274 ILE A CA 1
ATOM 2318 C C . ILE A 1 274 ? 14.805 -4.381 -24.871 1.00 98.31 274 ILE A C 1
ATOM 2320 O O . ILE A 1 274 ? 15.706 -4.575 -24.059 1.00 98.31 274 ILE A O 1
ATOM 2324 N N . SER A 1 275 ? 14.575 -3.181 -25.415 1.00 98.44 275 SER A N 1
ATOM 2325 C CA . SER A 1 275 ? 15.425 -2.021 -25.120 1.00 98.44 275 SER A CA 1
ATOM 2326 C C . SER A 1 275 ? 15.361 -1.617 -23.642 1.00 98.44 275 SER A C 1
ATOM 2328 O O . SER A 1 275 ? 16.368 -1.201 -23.068 1.00 98.44 275 SER A O 1
ATOM 2330 N N . ALA A 1 276 ? 14.192 -1.745 -23.000 1.00 98.44 276 ALA A N 1
ATOM 2331 C CA . ALA A 1 276 ? 14.051 -1.476 -21.570 1.00 98.44 276 ALA A CA 1
ATOM 2332 C C . ALA A 1 276 ? 14.926 -2.416 -20.724 1.00 98.44 276 ALA A C 1
ATOM 2334 O O . ALA A 1 276 ? 15.622 -1.940 -19.828 1.00 98.44 276 ALA A O 1
ATOM 2335 N N . ILE A 1 277 ? 14.935 -3.722 -21.030 1.00 98.62 277 ILE A N 1
ATOM 2336 C CA . ILE A 1 277 ? 15.802 -4.707 -20.363 1.00 98.62 277 ILE A CA 1
ATOM 2337 C C . ILE A 1 277 ? 17.267 -4.291 -20.474 1.00 98.62 277 ILE A C 1
ATOM 2339 O O . ILE A 1 277 ? 17.931 -4.205 -19.444 1.00 98.62 277 ILE A O 1
ATOM 2343 N N . ASP A 1 278 ? 17.742 -3.978 -21.682 1.00 98.00 278 ASP A N 1
ATOM 2344 C CA . ASP A 1 278 ? 19.154 -3.658 -21.916 1.00 98.00 278 ASP A CA 1
ATOM 2345 C C . ASP A 1 278 ? 19.627 -2.484 -21.043 1.00 98.00 278 ASP A C 1
ATOM 2347 O O . ASP A 1 278 ? 20.721 -2.516 -20.476 1.00 98.00 278 ASP A O 1
ATOM 2351 N N . PHE A 1 279 ? 18.811 -1.431 -20.908 1.00 98.00 279 PHE A N 1
ATOM 2352 C CA . PHE A 1 279 ? 19.157 -0.280 -20.067 1.00 98.00 279 PHE A CA 1
ATOM 2353 C C . PHE A 1 279 ? 18.960 -0.545 -18.573 1.00 98.00 279 PHE A C 1
ATOM 2355 O O . PHE A 1 279 ? 19.744 -0.045 -17.768 1.00 98.00 279 PHE A O 1
ATOM 2362 N N . TYR A 1 280 ? 17.965 -1.336 -18.173 1.00 97.50 280 TYR A N 1
ATOM 2363 C CA . TYR A 1 280 ? 17.804 -1.716 -16.771 1.00 97.50 280 TYR A CA 1
ATOM 2364 C C . TYR A 1 280 ? 18.923 -2.647 -16.277 1.00 97.50 280 TYR A C 1
ATOM 2366 O O . TYR A 1 280 ? 19.378 -2.470 -15.148 1.00 97.50 280 TYR A O 1
ATOM 2374 N N . GLU A 1 281 ? 19.408 -3.594 -17.090 1.00 96.31 281 GLU A N 1
ATOM 2375 C CA . GLU A 1 281 ? 20.575 -4.428 -16.747 1.00 96.31 281 GLU A CA 1
ATOM 2376 C C . GLU A 1 281 ? 21.830 -3.547 -16.565 1.00 96.31 281 GLU A C 1
ATOM 2378 O O . GLU A 1 281 ? 22.498 -3.637 -15.537 1.00 96.31 281 GLU A O 1
ATOM 2383 N N . GLN A 1 282 ? 22.075 -2.583 -17.464 1.00 94.62 282 GLN A N 1
ATOM 2384 C CA . GLN A 1 282 ? 23.167 -1.604 -17.306 1.00 94.62 282 GLN A CA 1
ATOM 2385 C C . GLN A 1 282 ? 23.021 -0.725 -16.050 1.00 94.62 282 GLN A C 1
ATOM 2387 O O . GLN A 1 282 ? 24.013 -0.322 -15.434 1.00 94.62 282 GLN A O 1
ATOM 2392 N N . ALA A 1 283 ? 21.789 -0.385 -15.659 1.00 92.38 283 ALA A N 1
ATOM 2393 C CA . ALA A 1 283 ? 21.543 0.310 -14.401 1.00 92.38 283 ALA A CA 1
ATOM 2394 C C . ALA A 1 283 ? 21.893 -0.586 -13.202 1.00 92.38 283 ALA A C 1
ATOM 2396 O O . ALA A 1 283 ? 22.585 -0.136 -12.294 1.00 92.38 283 ALA A O 1
ATOM 2397 N N . LEU A 1 284 ? 21.489 -1.859 -13.202 1.00 90.19 284 LEU A N 1
ATOM 2398 C CA . LEU A 1 284 ? 21.824 -2.800 -12.126 1.00 90.19 284 LEU A CA 1
ATOM 2399 C C . LEU A 1 284 ? 23.333 -2.980 -11.941 1.00 90.19 284 LEU A C 1
ATOM 2401 O O . LEU A 1 284 ? 23.800 -2.950 -10.804 1.00 90.19 284 LEU A O 1
ATOM 2405 N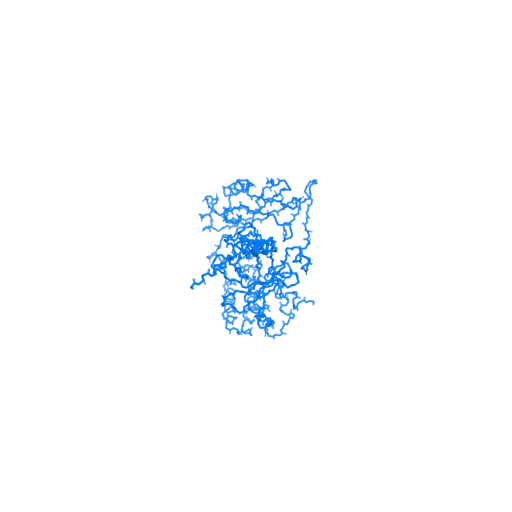 N . ASP A 1 285 ? 24.095 -3.074 -13.031 1.00 87.81 285 ASP A N 1
ATOM 2406 C CA . ASP A 1 285 ? 25.558 -3.217 -12.983 1.00 87.81 285 ASP A CA 1
ATOM 2407 C C . ASP A 1 285 ? 26.260 -2.016 -12.327 1.00 87.81 285 ASP A C 1
ATOM 2409 O O . ASP A 1 285 ? 27.358 -2.132 -11.782 1.00 87.81 285 ASP A O 1
ATOM 2413 N N . THR A 1 286 ? 25.617 -0.848 -12.366 1.00 82.81 286 THR A N 1
ATOM 2414 C CA . THR A 1 286 ? 26.118 0.404 -11.780 1.00 82.81 286 THR A CA 1
ATOM 2415 C C . THR A 1 286 ? 25.444 0.750 -10.451 1.00 82.81 286 THR A C 1
ATOM 2417 O O . THR A 1 286 ? 25.741 1.791 -9.858 1.00 82.81 286 THR A O 1
ATOM 2420 N N . ALA A 1 287 ? 24.547 -0.107 -9.950 1.00 76.31 287 ALA A N 1
ATOM 2421 C CA . ALA A 1 287 ? 23.793 0.153 -8.734 1.00 76.31 287 ALA A CA 1
ATOM 2422 C C . ALA A 1 287 ? 24.707 0.125 -7.499 1.00 76.31 287 ALA A C 1
ATOM 2424 O O . ALA A 1 287 ? 25.276 -0.898 -7.121 1.00 76.31 287 ALA A O 1
ATOM 2425 N N . ILE A 1 288 ? 24.814 1.266 -6.818 1.00 66.12 288 ILE A N 1
ATOM 2426 C CA . ILE A 1 288 ? 25.590 1.394 -5.580 1.00 66.12 288 ILE A CA 1
ATOM 2427 C C . ILE A 1 288 ? 24.674 1.112 -4.381 1.00 66.12 288 ILE A C 1
ATOM 2429 O O . ILE A 1 288 ? 23.764 1.892 -4.089 1.00 66.12 288 ILE A O 1
ATOM 2433 N N . SER A 1 289 ? 24.935 0.008 -3.673 1.00 58.91 289 SER A N 1
ATOM 2434 C CA . SER A 1 289 ? 24.101 -0.536 -2.583 1.00 58.91 289 SER A CA 1
ATOM 2435 C C . SER A 1 289 ? 23.987 0.354 -1.337 1.00 58.91 289 SER A C 1
ATOM 2437 O O . SER A 1 289 ? 23.051 0.202 -0.549 1.00 58.91 289 SER A O 1
ATOM 2439 N N . GLU A 1 290 ? 24.906 1.303 -1.156 1.00 57.81 290 GLU A N 1
ATOM 2440 C CA . GLU A 1 290 ? 24.976 2.161 0.035 1.00 57.81 290 GLU A CA 1
ATOM 2441 C C . GLU A 1 290 ? 24.049 3.393 -0.019 1.00 57.81 290 GLU A C 1
ATOM 2443 O O . GLU A 1 290 ? 23.958 4.133 0.960 1.00 57.81 290 GLU A O 1
ATOM 2448 N N . ASN A 1 291 ? 23.354 3.647 -1.137 1.00 63.25 291 ASN A N 1
ATOM 2449 C CA . ASN A 1 291 ? 22.593 4.885 -1.339 1.00 63.25 291 ASN A CA 1
ATOM 2450 C C . ASN A 1 291 ? 21.070 4.660 -1.339 1.00 63.25 291 ASN A C 1
ATOM 2452 O O . ASN A 1 291 ? 20.528 3.960 -2.190 1.00 63.25 291 ASN A O 1
ATOM 2456 N N . GLU A 1 292 ? 20.348 5.318 -0.427 1.00 60.94 292 GLU A N 1
ATOM 2457 C CA . GLU A 1 292 ? 18.886 5.209 -0.315 1.00 60.94 292 GLU A CA 1
ATOM 2458 C C . GLU A 1 292 ? 18.128 5.753 -1.546 1.00 60.94 292 GLU A C 1
ATOM 2460 O O . GLU A 1 292 ? 17.036 5.279 -1.849 1.00 60.94 292 GLU A O 1
ATOM 2465 N N . PHE A 1 293 ? 18.709 6.684 -2.316 1.00 66.44 293 PHE A N 1
ATOM 2466 C CA . PHE A 1 293 ? 18.145 7.090 -3.614 1.00 66.44 293 PHE A CA 1
ATOM 2467 C C . PHE A 1 293 ? 18.166 5.943 -4.620 1.00 66.44 293 PHE A C 1
ATOM 2469 O O . PHE A 1 293 ? 17.160 5.683 -5.283 1.00 66.44 293 PHE A O 1
ATOM 2476 N N . THR A 1 294 ? 19.292 5.227 -4.674 1.00 71.69 294 THR A N 1
ATOM 2477 C CA . THR A 1 294 ? 19.402 3.990 -5.442 1.00 71.69 294 THR A CA 1
ATOM 2478 C C . THR A 1 294 ? 18.361 3.003 -4.942 1.00 71.69 294 THR A C 1
ATOM 2480 O O . THR A 1 294 ? 17.641 2.487 -5.772 1.00 71.69 294 THR A O 1
ATOM 2483 N N . HIS A 1 295 ? 18.159 2.825 -3.629 1.00 72.06 295 HIS A N 1
ATOM 2484 C CA . HIS A 1 295 ? 17.094 1.946 -3.103 1.00 72.06 295 HIS A CA 1
ATOM 2485 C C . HIS A 1 295 ? 15.680 2.334 -3.563 1.00 72.06 295 HIS A C 1
ATOM 2487 O O . HIS A 1 295 ? 14.899 1.455 -3.928 1.00 72.06 295 HIS A O 1
ATOM 2493 N N . ILE A 1 296 ? 15.337 3.628 -3.579 1.00 75.06 296 ILE A N 1
ATOM 2494 C CA . ILE A 1 296 ? 14.018 4.092 -4.046 1.00 75.06 296 ILE A CA 1
ATOM 2495 C C . ILE A 1 296 ? 13.835 3.780 -5.535 1.00 75.06 296 ILE A C 1
ATOM 2497 O O . ILE A 1 296 ? 12.824 3.192 -5.913 1.00 75.06 296 ILE A O 1
ATOM 2501 N N . MET A 1 297 ? 14.807 4.139 -6.379 1.00 84.75 297 MET A N 1
ATOM 2502 C CA . MET A 1 297 ? 14.715 3.879 -7.820 1.00 84.75 297 MET A CA 1
ATOM 2503 C C . MET A 1 297 ? 14.819 2.390 -8.148 1.00 84.75 297 MET A C 1
ATOM 2505 O O . MET A 1 297 ? 14.089 1.909 -9.006 1.00 84.75 297 MET A O 1
ATOM 2509 N N . LEU A 1 298 ? 15.672 1.652 -7.436 1.00 88.12 298 LEU A N 1
ATOM 2510 C CA . LEU A 1 298 ? 15.871 0.208 -7.565 1.00 88.12 298 LEU A CA 1
ATOM 2511 C C . LEU A 1 298 ? 14.551 -0.528 -7.387 1.00 88.12 298 LEU A C 1
ATOM 2513 O O . LEU A 1 298 ? 14.320 -1.518 -8.068 1.00 88.12 298 LEU A O 1
ATOM 2517 N N . ARG A 1 299 ? 13.656 -0.029 -6.532 1.00 89.56 299 ARG A N 1
ATOM 2518 C CA . ARG A 1 299 ? 12.325 -0.602 -6.357 1.00 89.56 299 ARG A CA 1
ATOM 2519 C C . ARG A 1 299 ? 11.482 -0.534 -7.629 1.00 89.56 299 ARG A C 1
ATOM 2521 O O . ARG A 1 299 ? 11.054 -1.572 -8.128 1.00 89.56 299 ARG A O 1
ATOM 2528 N N . ASP A 1 300 ? 11.253 0.658 -8.171 1.00 90.56 300 ASP A N 1
ATOM 2529 C CA . ASP A 1 300 ? 10.452 0.807 -9.394 1.00 90.56 300 ASP A CA 1
ATOM 2530 C C . ASP A 1 300 ? 11.140 0.166 -10.606 1.00 90.56 300 ASP A C 1
ATOM 2532 O O . ASP A 1 300 ? 10.492 -0.522 -11.395 1.00 90.56 300 ASP A O 1
ATOM 2536 N N . MET A 1 301 ? 12.459 0.319 -10.698 1.00 94.19 301 MET A N 1
ATOM 2537 C CA . MET A 1 301 ? 13.297 -0.262 -11.739 1.00 94.19 301 MET A CA 1
ATOM 2538 C C . MET A 1 301 ? 13.239 -1.793 -11.733 1.00 94.19 301 MET A C 1
ATOM 2540 O O . MET A 1 301 ? 12.975 -2.386 -12.771 1.00 94.19 301 MET A O 1
ATOM 2544 N N . SER A 1 302 ? 13.422 -2.444 -10.579 1.00 95.00 302 SER A N 1
ATOM 2545 C CA . SER A 1 302 ? 13.375 -3.912 -10.474 1.00 95.00 302 SER A CA 1
ATOM 2546 C C . SER A 1 302 ? 11.985 -4.451 -10.809 1.00 95.00 302 SER A C 1
ATOM 2548 O O . SER A 1 302 ? 11.851 -5.477 -11.468 1.00 95.00 302 SER A O 1
ATOM 2550 N N . ARG A 1 303 ? 10.920 -3.732 -10.428 1.00 95.44 303 ARG A N 1
ATOM 2551 C CA . ARG A 1 303 ? 9.560 -4.092 -10.846 1.00 95.44 303 ARG A CA 1
ATOM 2552 C C . ARG A 1 303 ? 9.419 -4.021 -12.369 1.00 95.44 303 ARG A C 1
ATOM 2554 O O . ARG A 1 303 ? 8.967 -4.983 -12.983 1.00 95.44 303 ARG A O 1
ATOM 2561 N N . ASN A 1 304 ? 9.798 -2.903 -12.983 1.00 97.12 304 ASN A N 1
ATOM 2562 C CA . ASN A 1 304 ? 9.637 -2.699 -14.423 1.00 97.12 304 ASN A CA 1
ATOM 2563 C C . ASN A 1 304 ? 10.545 -3.628 -15.247 1.00 97.12 304 ASN A C 1
ATOM 2565 O O . ASN A 1 304 ? 10.120 -4.133 -16.288 1.00 97.12 304 ASN A O 1
ATOM 2569 N N . LEU A 1 305 ? 11.759 -3.914 -14.772 1.00 97.94 305 LEU A N 1
ATOM 2570 C CA . LEU A 1 305 ? 12.656 -4.906 -15.360 1.00 97.94 305 LEU A CA 1
ATOM 2571 C C . LEU A 1 305 ? 12.038 -6.305 -15.302 1.00 97.94 305 LEU A C 1
ATOM 2573 O O . LEU A 1 305 ? 11.943 -6.969 -16.333 1.00 97.94 305 LEU A O 1
ATOM 2577 N N . GLY A 1 306 ? 11.540 -6.726 -14.136 1.00 97.88 306 GLY A N 1
ATOM 2578 C CA . GLY A 1 306 ? 10.844 -8.002 -14.000 1.00 97.88 306 GLY A CA 1
ATOM 2579 C C . GLY A 1 306 ? 9.634 -8.116 -14.933 1.00 97.88 306 GLY A C 1
ATOM 2580 O O . GLY A 1 306 ? 9.471 -9.125 -15.617 1.00 97.88 306 GLY A O 1
ATOM 2581 N N . ILE A 1 307 ? 8.827 -7.058 -15.060 1.00 98.00 307 ILE A N 1
ATOM 2582 C CA . ILE A 1 307 ? 7.713 -7.008 -16.022 1.00 98.00 307 ILE A CA 1
ATOM 2583 C C . ILE A 1 307 ? 8.216 -7.124 -17.467 1.00 98.00 307 ILE A C 1
ATOM 2585 O O . ILE A 1 307 ? 7.639 -7.871 -18.257 1.00 98.00 307 ILE A O 1
ATOM 2589 N N . SER A 1 308 ? 9.298 -6.428 -17.817 1.00 98.50 308 SER A N 1
ATOM 2590 C CA . SER A 1 308 ? 9.891 -6.482 -19.160 1.00 98.50 308 SER A CA 1
ATOM 2591 C C . SER A 1 308 ? 10.395 -7.892 -19.491 1.00 98.50 308 SER A C 1
ATOM 2593 O O . SER A 1 308 ? 10.204 -8.390 -20.604 1.00 98.50 308 SER A O 1
ATOM 2595 N N . TYR A 1 309 ? 10.969 -8.590 -18.509 1.00 98.69 309 TYR A N 1
ATOM 2596 C CA . TYR A 1 309 ? 11.331 -9.997 -18.642 1.00 98.69 309 TYR A CA 1
ATOM 2597 C C . TYR A 1 309 ? 10.122 -10.905 -18.850 1.00 98.69 309 TYR A C 1
ATOM 2599 O O . TYR A 1 309 ? 10.152 -11.737 -19.756 1.00 98.69 309 TYR A O 1
ATOM 2607 N N . LEU A 1 310 ? 9.040 -10.729 -18.084 1.00 98.00 310 LEU A N 1
ATOM 2608 C CA . LEU A 1 310 ? 7.801 -11.484 -18.305 1.00 98.00 310 LEU A CA 1
ATOM 2609 C C . LEU A 1 310 ? 7.248 -11.255 -19.715 1.00 98.00 310 LEU A C 1
ATOM 2611 O O . LEU A 1 310 ? 6.910 -12.216 -20.403 1.00 98.00 310 LEU A O 1
ATOM 2615 N N . ALA A 1 311 ? 7.215 -10.001 -20.170 1.00 97.00 311 ALA A N 1
ATOM 2616 C CA . ALA A 1 311 ? 6.724 -9.636 -21.496 1.00 97.00 311 ALA A CA 1
ATOM 2617 C C . ALA A 1 311 ? 7.572 -10.219 -22.644 1.00 97.00 311 ALA A C 1
ATOM 2619 O O . ALA A 1 311 ? 7.074 -10.389 -23.753 1.00 97.00 311 ALA A O 1
ATOM 2620 N N . THR A 1 312 ? 8.835 -10.566 -22.374 1.00 97.06 312 THR A N 1
ATOM 2621 C CA . THR A 1 312 ? 9.760 -11.199 -23.331 1.00 97.06 312 THR A CA 1
ATOM 2622 C C . THR A 1 312 ? 9.968 -12.699 -23.078 1.00 97.06 312 THR A C 1
ATOM 2624 O O . THR A 1 312 ? 10.847 -13.311 -23.683 1.00 97.06 312 THR A O 1
ATOM 2627 N N . GLY A 1 313 ? 9.164 -13.315 -22.201 1.00 96.62 313 GLY A N 1
ATOM 2628 C CA . GLY A 1 313 ? 9.190 -14.757 -21.922 1.00 96.62 313 GLY A CA 1
ATOM 2629 C C . GLY A 1 313 ? 10.336 -15.239 -21.021 1.00 96.62 313 GLY A C 1
ATOM 2630 O O . GLY A 1 313 ? 10.530 -16.444 -20.872 1.00 96.62 313 GLY A O 1
ATOM 2631 N N . LYS A 1 314 ? 11.095 -14.334 -20.393 1.00 98.00 314 LYS A N 1
ATOM 2632 C CA . LYS A 1 314 ? 12.258 -14.636 -19.538 1.00 98.00 314 LYS A CA 1
ATOM 2633 C C . LYS A 1 314 ? 11.850 -14.773 -18.061 1.00 98.00 314 LYS A C 1
ATOM 2635 O O . LYS A 1 314 ? 12.230 -13.957 -17.227 1.00 98.00 314 LYS A O 1
ATOM 2640 N N . ILE A 1 315 ? 11.056 -15.795 -17.734 1.00 97.56 315 ILE A N 1
ATOM 2641 C CA . ILE A 1 315 ? 10.405 -15.932 -16.412 1.00 97.56 315 ILE A CA 1
ATOM 2642 C C . ILE A 1 315 ? 11.409 -15.994 -15.248 1.00 97.56 315 ILE A C 1
ATOM 2644 O O . ILE A 1 315 ? 11.237 -15.268 -14.274 1.00 97.56 315 ILE A O 1
ATOM 2648 N N . GLU A 1 316 ? 12.473 -16.797 -15.345 1.00 97.81 316 GLU A N 1
ATOM 2649 C CA . GLU A 1 316 ? 13.464 -16.937 -14.260 1.00 97.81 316 G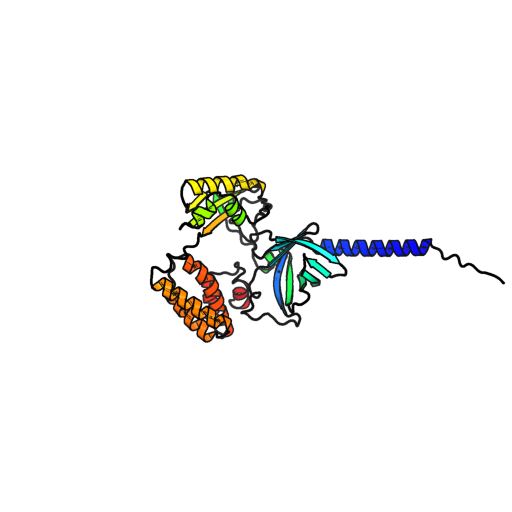LU A CA 1
ATOM 2650 C C . GLU A 1 316 ? 14.118 -15.591 -13.908 1.00 97.81 316 GLU A C 1
ATOM 2652 O O . GLU A 1 316 ? 14.084 -15.163 -12.754 1.00 97.81 316 GLU A O 1
ATOM 2657 N N . LYS A 1 317 ? 14.589 -14.857 -14.925 1.00 98.19 317 LYS A N 1
ATOM 2658 C CA . LYS A 1 317 ? 15.143 -13.505 -14.757 1.00 98.19 317 LYS A CA 1
ATOM 2659 C C . LYS A 1 317 ? 14.124 -12.515 -14.186 1.00 98.19 317 LYS A C 1
ATOM 2661 O O . LYS A 1 317 ? 14.485 -11.635 -13.405 1.00 98.19 317 LYS A O 1
ATOM 2666 N N . ALA A 1 318 ? 12.846 -12.643 -14.554 1.00 98.12 318 ALA A N 1
ATOM 2667 C CA . ALA A 1 318 ? 11.797 -11.816 -13.965 1.00 98.12 318 ALA A CA 1
ATOM 2668 C C . ALA A 1 318 ? 11.706 -12.032 -12.451 1.00 98.12 318 ALA A C 1
ATOM 2670 O O . ALA A 1 318 ? 11.666 -11.070 -11.686 1.00 98.12 318 ALA A O 1
ATOM 2671 N N . CYS A 1 319 ? 11.724 -13.293 -12.026 1.00 97.81 319 CYS A N 1
ATOM 2672 C CA . CYS A 1 319 ? 11.650 -13.676 -10.623 1.00 97.81 319 CYS A CA 1
ATOM 2673 C C . CYS A 1 319 ? 12.856 -13.208 -9.816 1.00 97.81 319 CYS A C 1
ATOM 2675 O O . CYS A 1 319 ? 12.679 -12.677 -8.720 1.00 97.81 319 CYS A O 1
ATOM 2677 N N . GLU A 1 320 ? 14.060 -13.339 -10.372 1.00 96.88 320 GLU A N 1
ATOM 2678 C CA . GLU A 1 320 ? 15.273 -12.766 -9.786 1.00 96.88 320 GLU A CA 1
ATOM 2679 C C . GLU A 1 320 ? 15.123 -11.257 -9.594 1.00 96.88 320 GLU A C 1
ATOM 2681 O O . GLU A 1 320 ? 15.357 -10.753 -8.498 1.00 96.88 320 GLU A O 1
ATOM 2686 N N . SER A 1 321 ? 14.641 -10.550 -10.622 1.00 96.69 321 SER A N 1
ATOM 2687 C CA . SER A 1 321 ? 14.445 -9.102 -10.574 1.00 96.69 321 SER A CA 1
ATOM 2688 C C . SER A 1 321 ? 13.438 -8.681 -9.498 1.00 96.69 321 SER A C 1
ATOM 2690 O O . SER A 1 321 ? 13.727 -7.794 -8.695 1.00 96.69 321 SER A O 1
ATOM 2692 N N . PHE A 1 322 ? 12.289 -9.353 -9.394 1.00 96.38 322 PHE A N 1
ATOM 2693 C CA . PHE A 1 322 ? 11.307 -9.054 -8.347 1.00 96.38 322 PHE A CA 1
ATOM 2694 C C . PHE A 1 322 ? 11.860 -9.281 -6.932 1.00 96.38 322 PHE A C 1
ATOM 2696 O O . PHE A 1 322 ? 11.561 -8.496 -6.031 1.00 96.38 322 PHE A O 1
ATOM 2703 N N . ARG A 1 323 ? 12.700 -10.308 -6.742 1.00 95.12 323 ARG A N 1
ATOM 2704 C CA . ARG A 1 323 ? 13.310 -10.651 -5.447 1.00 95.12 323 ARG A CA 1
ATOM 2705 C C . ARG A 1 323 ? 14.483 -9.747 -5.040 1.00 95.12 323 ARG A C 1
ATOM 2707 O O . ARG A 1 323 ? 14.961 -9.883 -3.918 1.00 95.12 323 ARG A O 1
ATOM 2714 N N . ILE A 1 324 ? 14.927 -8.806 -5.886 1.00 92.31 324 ILE A N 1
ATOM 2715 C CA . ILE A 1 324 ? 15.978 -7.834 -5.512 1.00 92.31 324 ILE A CA 1
ATOM 2716 C C . ILE A 1 324 ? 15.527 -6.978 -4.317 1.00 92.31 324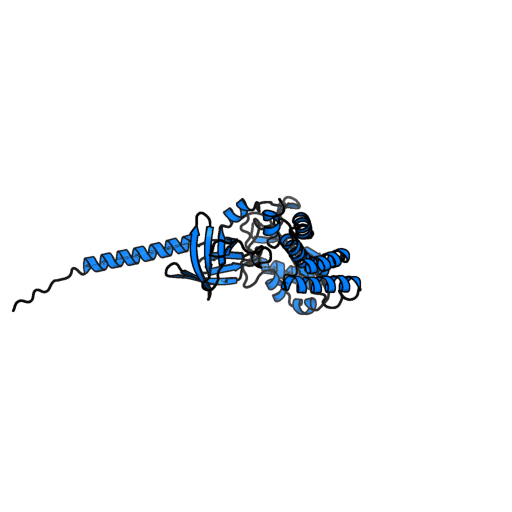 ILE A C 1
ATOM 2718 O O . ILE A 1 324 ? 16.315 -6.693 -3.418 1.00 92.31 324 ILE A O 1
ATOM 2722 N N . VAL A 1 325 ? 14.261 -6.552 -4.309 1.00 89.50 325 VAL A N 1
ATOM 2723 C CA . VAL A 1 325 ? 13.716 -5.597 -3.319 1.00 89.50 325 VAL A CA 1
ATOM 2724 C C . VAL A 1 325 ? 12.329 -5.954 -2.788 1.00 89.50 325 VAL A C 1
ATOM 2726 O O . VAL A 1 325 ? 11.844 -5.275 -1.882 1.00 89.50 325 VAL A O 1
ATOM 2729 N N . GLY A 1 326 ? 11.663 -6.948 -3.375 1.00 90.19 326 GLY A N 1
ATOM 2730 C CA . GLY A 1 326 ? 10.298 -7.333 -3.042 1.00 90.19 326 GLY A CA 1
ATOM 2731 C C . GLY A 1 326 ? 10.191 -8.796 -2.633 1.00 90.19 326 GLY A C 1
ATOM 2732 O O . GLY A 1 326 ? 11.075 -9.611 -2.892 1.00 90.19 326 GLY A O 1
ATOM 2733 N N . ASP A 1 327 ? 9.070 -9.121 -2.005 1.00 90.06 327 ASP A N 1
ATOM 2734 C CA . ASP A 1 327 ? 8.719 -10.472 -1.588 1.00 90.06 327 ASP A CA 1
ATOM 2735 C C . ASP A 1 327 ? 7.206 -10.716 -1.738 1.00 90.06 327 ASP A C 1
ATOM 2737 O O . ASP A 1 327 ? 6.443 -9.877 -2.231 1.00 90.06 327 ASP A O 1
ATOM 2741 N N . GLU A 1 328 ? 6.753 -11.893 -1.322 1.00 87.75 328 GLU A N 1
ATOM 2742 C CA . GLU A 1 328 ? 5.359 -12.322 -1.388 1.00 87.75 328 GLU A CA 1
ATOM 2743 C C . GLU A 1 328 ? 4.436 -11.589 -0.390 1.00 87.75 328 GLU A C 1
ATOM 2745 O O . GLU A 1 328 ? 3.223 -11.817 -0.398 1.00 87.75 328 GLU A O 1
ATOM 2750 N N . HIS A 1 329 ? 4.964 -10.698 0.450 1.00 84.94 329 HIS A N 1
ATOM 2751 C CA . HIS A 1 329 ? 4.210 -9.842 1.374 1.00 84.94 329 HIS A CA 1
ATOM 2752 C C . HIS A 1 329 ? 4.113 -8.395 0.868 1.00 84.94 329 HIS A C 1
ATOM 2754 O O . HIS A 1 329 ? 3.294 -7.612 1.355 1.00 84.94 329 HIS A O 1
ATOM 2760 N N . ASP A 1 330 ? 4.902 -8.049 -0.144 1.00 87.25 330 ASP A N 1
ATOM 2761 C CA . ASP A 1 330 ? 4.957 -6.732 -0.747 1.00 87.25 330 ASP A CA 1
ATOM 2762 C C . ASP A 1 330 ? 3.952 -6.579 -1.894 1.00 87.25 330 ASP A C 1
ATOM 2764 O O . ASP A 1 330 ? 4.153 -7.090 -2.993 1.00 87.25 330 ASP A O 1
ATOM 2768 N N . PHE A 1 331 ? 2.881 -5.815 -1.687 1.00 87.31 331 PHE A N 1
ATOM 2769 C CA . PHE A 1 331 ? 1.799 -5.657 -2.668 1.00 87.31 331 PHE A CA 1
ATOM 2770 C C . PHE A 1 331 ? 2.220 -5.151 -4.058 1.00 87.31 331 PHE A C 1
ATOM 2772 O O . PHE A 1 331 ? 1.482 -5.389 -5.012 1.00 87.31 331 PHE A O 1
ATOM 2779 N N . ASN A 1 332 ? 3.388 -4.513 -4.199 1.00 89.56 332 ASN A N 1
ATOM 2780 C CA . ASN A 1 332 ? 3.897 -4.075 -5.504 1.00 89.56 332 ASN A CA 1
ATOM 2781 C C . ASN A 1 332 ? 4.562 -5.206 -6.313 1.00 89.56 332 ASN A C 1
ATOM 2783 O O . ASN A 1 332 ? 4.760 -5.057 -7.518 1.00 89.56 332 ASN A O 1
ATOM 2787 N N . PHE A 1 333 ? 4.932 -6.310 -5.660 1.00 92.00 333 PHE A N 1
ATOM 2788 C CA . PHE A 1 333 ? 5.701 -7.421 -6.245 1.00 92.00 333 PHE A CA 1
ATOM 2789 C C . PHE A 1 333 ? 4.986 -8.763 -6.119 1.00 92.00 333 PHE A C 1
ATOM 2791 O O . PHE A 1 333 ? 5.051 -9.609 -7.008 1.00 92.00 333 PHE A O 1
ATOM 2798 N N . ARG A 1 334 ? 4.253 -8.937 -5.025 1.00 90.50 334 ARG A N 1
ATOM 2799 C CA . ARG A 1 334 ? 3.559 -10.147 -4.607 1.00 90.50 334 ARG A CA 1
ATOM 2800 C C . ARG A 1 334 ? 2.784 -10.834 -5.721 1.00 90.50 334 ARG A C 1
ATOM 2802 O O . ARG A 1 334 ? 2.941 -12.034 -5.909 1.00 90.50 334 ARG A O 1
ATOM 2809 N N . ASN A 1 335 ? 1.954 -10.104 -6.465 1.00 92.25 335 ASN A N 1
ATOM 2810 C CA . ASN A 1 335 ? 1.130 -10.722 -7.507 1.00 92.25 335 ASN A CA 1
ATOM 2811 C C . ASN A 1 335 ? 1.982 -11.296 -8.646 1.00 92.25 335 ASN A C 1
ATOM 2813 O O . ASN A 1 335 ? 1.627 -12.334 -9.200 1.00 92.25 335 ASN A O 1
ATOM 2817 N N . PHE A 1 336 ? 3.125 -10.676 -8.955 1.00 94.81 336 PHE A N 1
ATOM 2818 C CA . PHE A 1 336 ? 4.080 -11.240 -9.903 1.00 94.81 336 PHE A CA 1
ATOM 2819 C C . PHE A 1 336 ? 4.732 -12.504 -9.344 1.00 94.81 336 PHE A C 1
ATOM 2821 O O . PHE A 1 3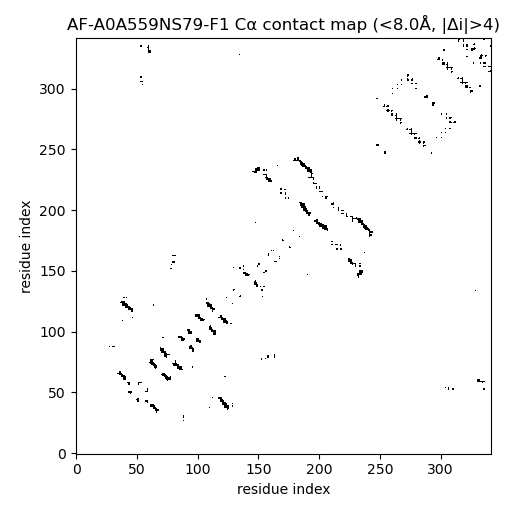36 ? 4.708 -13.545 -9.997 1.00 94.81 336 PHE A O 1
ATOM 2828 N N . LEU A 1 337 ? 5.244 -12.436 -8.113 1.00 94.19 337 LEU A N 1
ATOM 2829 C CA . LEU A 1 337 ? 5.927 -13.558 -7.468 1.00 94.19 337 LEU A CA 1
ATOM 2830 C C . LEU A 1 337 ? 5.015 -14.785 -7.335 1.00 94.19 337 LEU A C 1
ATOM 2832 O O . LEU A 1 337 ? 5.391 -15.888 -7.720 1.00 94.19 337 LEU A O 1
ATOM 2836 N N . LEU A 1 338 ? 3.777 -14.599 -6.882 1.00 90.62 338 LEU A N 1
ATOM 2837 C CA . LEU A 1 338 ? 2.830 -15.701 -6.693 1.00 90.62 338 LEU A CA 1
ATOM 2838 C C . LEU A 1 338 ? 2.327 -16.305 -8.005 1.00 90.62 338 LEU A C 1
ATOM 2840 O O . LEU A 1 338 ? 2.006 -17.497 -8.047 1.00 90.62 338 LEU A O 1
ATOM 2844 N N . LYS A 1 339 ? 2.214 -15.493 -9.065 1.00 92.75 339 LYS A N 1
ATOM 2845 C CA . LYS A 1 339 ? 1.729 -15.964 -10.368 1.00 92.75 339 LYS A CA 1
ATOM 2846 C C . LYS A 1 339 ? 2.834 -16.644 -11.176 1.00 92.75 339 LYS A C 1
ATOM 2848 O O . LYS A 1 339 ? 2.541 -17.640 -11.831 1.00 92.75 339 LYS A O 1
ATOM 2853 N N . PHE A 1 340 ? 4.068 -16.138 -11.120 1.00 95.44 340 PHE A N 1
ATOM 2854 C CA . PHE A 1 340 ? 5.132 -16.523 -12.055 1.00 95.44 340 PHE A CA 1
ATOM 2855 C C . PHE A 1 340 ? 6.351 -17.210 -11.421 1.00 95.44 340 PHE A C 1
ATOM 2857 O O . PHE A 1 340 ? 7.088 -17.863 -12.148 1.00 95.44 340 PHE A O 1
ATOM 2864 N N . CYS A 1 341 ? 6.567 -17.103 -10.106 1.00 94.25 341 CYS A N 1
ATOM 2865 C CA . CYS A 1 341 ? 7.844 -17.450 -9.459 1.00 94.25 341 CYS A CA 1
ATOM 2866 C C . CYS A 1 341 ? 7.736 -18.584 -8.434 1.00 94.25 341 CYS A C 1
ATOM 2868 O O . CYS A 1 341 ? 8.349 -18.509 -7.366 1.00 94.25 341 CYS A O 1
ATOM 2870 N N . LYS A 1 342 ? 6.907 -19.583 -8.750 1.00 81.94 342 LYS A N 1
ATOM 2871 C CA . LYS A 1 342 ? 6.649 -20.742 -7.889 1.00 81.94 342 LYS A CA 1
ATOM 2872 C C . LYS A 1 342 ? 7.815 -21.711 -7.827 1.00 81.94 342 LYS A C 1
ATOM 2874 O O . LYS A 1 342 ? 8.391 -21.988 -8.901 1.00 81.94 342 LYS A O 1
#

Secondary structure (DSSP, 8-state):
---------HHHHHHHHHHHHHHHHHHHHHHHHHH-EEEEEEEEEETTSPBPPTTSTTTT---EEEEETTEEEEESSTTS--EEEEEEEETTEEEETTEEEEEEEETTEEEEEETT--EEEEEEEHHHHHHHTTTT---EEEETTEEEEEP-SSS--EE-SSS-HHHHHHHH-TTHHHHHTSS-EEEEEEEE-TTS-EEEEEEEE-S-HHHHHHHHHHHHHTGGGEE-TTSSEEEEEEEEE---TTTGGGSHHHHHHHHHHHHHHHHHHTT-HHHHHHHHHHHHHT--TT-HHHHHHHHHHHHHHHHHHHHTT-HHHHHHHHHTT--TT-TTTHHHHHHH--

Mean predicted aligned error: 8.87 Å

Radius of gyration: 26.21 Å; Cα contacts (8 Å, |Δi|>4): 541; chains: 1; bounding box: 110×45×56 Å